Protein AF-S7V3I1-F1 (afdb_monomer)

Mean predicted aligned error: 6.38 Å

pLDDT: mean 89.86, std 13.74, range [41.78, 98.81]

Secondary structure (DSSP, 8-state):
--------SS-EEEEEE-SSEEESEEHHHHHHHHSS--SSS--EEEEEE-TT-EEE-SSSSS-SEEE--PPTT-EEEEEE-SEEEPPPPPPPPPPPB---PTTT---BPPPPPPPPPPP-EEE---TT-EEEEE-TT-EEEPPPPPPPPPPPEEEEEEETTEEEEEEEPPPPPPPPPSSSPPPPPPPPEEEE-SSTTSPPEEEEPPPPPP--SSSPPP--PPPSSS-PPPP-PPP-TT-PPPPPPPP---SSSEEEEPPPPPPPPPPPSEESGGGSEEEE--EEES-B-

Radius of gyration: 25.57 Å; Cα contacts (8 Å, |Δi|>4): 1339; chains: 1; bounding box: 60×35×80 Å

Solvent-accessible surface area (backbone atoms only — not comparable to full-atom values): 11896 Å² total; per-residue (Å²): 134,88,81,75,77,69,87,36,87,84,51,74,47,75,47,69,50,63,64,44,83,45,64,47,42,44,48,50,63,49,43,32,73,75,49,78,50,85,74,63,70,42,40,34,37,43,38,32,38,28,62,74,16,35,29,15,6,91,36,48,90,36,43,3,32,38,45,49,91,61,39,61,51,21,34,38,38,39,38,33,36,18,37,33,21,1,5,14,4,34,16,4,33,14,3,36,19,72,56,99,50,84,78,78,56,84,51,29,29,46,12,36,51,15,33,44,13,0,28,4,37,37,35,48,73,38,56,87,33,46,37,36,34,33,20,67,73,14,38,30,24,3,0,0,0,0,0,0,0,0,0,0,9,35,37,34,36,77,49,99,92,45,54,38,43,49,26,2,0,0,0,0,0,0,0,0,1,6,65,40,46,5,45,32,7,48,31,9,48,8,60,22,35,72,29,101,86,46,87,58,48,78,22,49,15,35,61,20,35,46,24,36,66,70,38,31,6,48,34,13,51,28,8,94,42,92,20,24,2,32,11,20,33,16,6,30,45,21,27,46,15,38,52,15,33,45,19,55,88,87,89,54,83,40,73,32,60,4,45,31,6,49,33,5,48,43,3,29,14,30,39,38,51,86,48,41,48,69,81,30,72,47,53,61,25,34,52,77,66

Structure (mmCIF, N/CA/C/O backbone):
data_AF-S7V3I1-F1
#
_entry.id   AF-S7V3I1-F1
#
loop_
_atom_site.group_PDB
_atom_site.id
_atom_site.type_symbol
_atom_site.label_atom_id
_atom_site.label_alt_id
_atom_site.label_comp_id
_atom_site.label_asym_id
_atom_site.label_entity_id
_atom_site.label_seq_id
_atom_site.pdbx_PDB_ins_code
_atom_site.Cartn_x
_atom_site.Cartn_y
_atom_site.Cartn_z
_atom_site.occupancy
_atom_site.B_iso_or_equiv
_atom_site.auth_seq_id
_atom_site.auth_comp_id
_atom_site.auth_asym_id
_atom_site.auth_atom_id
_atom_site.pdbx_PDB_model_num
ATOM 1 N N . MET A 1 1 ? -28.085 20.813 30.834 1.00 41.78 1 MET A N 1
ATOM 2 C CA . MET A 1 1 ? -27.996 19.488 31.486 1.00 41.78 1 MET A CA 1
ATOM 3 C C . MET A 1 1 ? -26.603 18.937 31.217 1.00 41.78 1 MET A C 1
ATOM 5 O O . MET A 1 1 ? -26.322 18.544 30.095 1.00 41.78 1 MET A O 1
ATOM 9 N N . LEU A 1 2 ? -25.697 19.043 32.192 1.00 42.19 2 LEU A N 1
ATOM 10 C CA . LEU A 1 2 ? -24.299 18.623 32.057 1.00 42.19 2 LEU A CA 1
ATOM 11 C C . LEU A 1 2 ? -24.237 17.104 32.298 1.00 42.19 2 LEU A C 1
ATOM 13 O O . LEU A 1 2 ? -24.344 16.657 33.439 1.00 42.19 2 LEU A O 1
ATOM 17 N N . ILE A 1 3 ? -24.154 16.300 31.236 1.00 48.62 3 ILE A N 1
ATOM 18 C CA . ILE A 1 3 ? -23.974 14.848 31.371 1.00 48.62 3 ILE A CA 1
ATOM 19 C C . ILE A 1 3 ? -22.519 14.621 31.791 1.00 48.62 3 ILE A C 1
ATOM 21 O O . ILE A 1 3 ? -21.599 14.928 31.036 1.00 48.62 3 ILE A O 1
ATOM 25 N N . LYS A 1 4 ? -22.306 14.146 33.023 1.00 49.59 4 LYS A N 1
ATOM 26 C CA . LYS A 1 4 ? -20.967 13.841 33.541 1.00 49.59 4 LYS A CA 1
ATOM 27 C C . LYS A 1 4 ? -20.324 12.709 32.716 1.00 49.59 4 LYS A C 1
ATOM 29 O O . LYS A 1 4 ? -20.999 11.701 32.489 1.00 49.59 4 LYS A O 1
ATOM 34 N N . PRO A 1 5 ? -19.042 12.830 32.323 1.00 56.03 5 PRO A N 1
ATOM 35 C CA . PRO A 1 5 ? -18.277 11.725 31.753 1.00 56.03 5 PRO A CA 1
ATOM 36 C C . PRO A 1 5 ? -18.265 10.547 32.730 1.00 56.03 5 PRO A C 1
ATOM 38 O O . PRO A 1 5 ? -18.064 10.730 33.932 1.00 56.03 5 PRO A O 1
ATOM 41 N N . VAL A 1 6 ? -18.521 9.340 32.234 1.00 57.91 6 VAL A N 1
ATOM 42 C CA . VAL A 1 6 ? -18.540 8.138 33.072 1.00 57.91 6 VAL A CA 1
ATOM 43 C C . VAL A 1 6 ? -17.107 7.638 33.232 1.00 57.91 6 VAL A C 1
ATOM 45 O O . VAL A 1 6 ? -16.510 7.167 32.268 1.00 57.91 6 VAL A O 1
ATOM 48 N N . THR A 1 7 ? -16.568 7.678 34.451 1.00 54.34 7 THR A N 1
ATOM 49 C CA . THR A 1 7 ? -15.322 6.981 34.804 1.00 54.34 7 THR A CA 1
ATOM 50 C C . THR A 1 7 ? -15.605 5.474 34.832 1.00 54.34 7 THR A C 1
ATOM 52 O O . THR A 1 7 ? -16.095 4.923 35.817 1.00 54.34 7 THR A O 1
ATOM 55 N N . ALA A 1 8 ? -15.416 4.805 33.695 1.00 51.12 8 ALA A N 1
ATOM 56 C CA . ALA A 1 8 ? -15.884 3.443 33.456 1.00 51.12 8 ALA A CA 1
ATOM 57 C C . ALA A 1 8 ? -14.802 2.388 33.741 1.00 51.12 8 ALA A C 1
ATOM 59 O O . ALA A 1 8 ? -14.259 1.796 32.816 1.00 51.12 8 ALA A O 1
ATOM 60 N N . HIS A 1 9 ? -14.540 2.067 35.011 1.00 55.59 9 HIS A N 1
ATOM 61 C CA . HIS A 1 9 ? -13.643 0.942 35.324 1.00 55.59 9 HIS A CA 1
ATOM 62 C C . HIS A 1 9 ? -14.264 -0.449 35.062 1.00 55.59 9 HIS A C 1
ATOM 64 O O . HIS A 1 9 ? -13.526 -1.426 35.007 1.00 55.59 9 HIS A O 1
ATOM 70 N N . ASN A 1 10 ? -15.586 -0.558 34.835 1.00 63.12 10 ASN A N 1
ATOM 71 C CA . ASN A 1 10 ? -16.258 -1.858 34.642 1.00 63.12 10 ASN A CA 1
ATOM 72 C C . ASN A 1 10 ? -17.282 -1.935 33.494 1.00 63.12 10 ASN A C 1
ATOM 74 O O . ASN A 1 10 ? -17.922 -2.969 33.313 1.00 63.12 10 ASN A O 1
ATOM 78 N N . ARG A 1 11 ? -17.464 -0.868 32.708 1.00 82.25 11 ARG A N 1
ATOM 79 C CA . ARG A 1 11 ? -18.423 -0.856 31.593 1.00 82.25 11 ARG A CA 1
ATOM 80 C C . ARG A 1 11 ? -17.684 -0.990 30.267 1.00 82.25 11 ARG A C 1
ATOM 82 O O . ARG A 1 11 ? -16.740 -0.249 30.014 1.00 82.25 11 ARG A O 1
ATOM 89 N N . VAL A 1 12 ? -18.140 -1.913 29.423 1.00 92.00 12 VAL A N 1
ATOM 90 C CA . VAL A 1 12 ? -17.650 -2.041 28.046 1.00 92.00 12 VAL A CA 1
ATOM 91 C C . VAL A 1 12 ? -18.272 -0.942 27.187 1.00 92.00 12 VAL A C 1
ATOM 93 O O . VAL A 1 12 ? -19.496 -0.789 27.145 1.00 92.00 12 VAL A O 1
ATOM 96 N N . ILE A 1 13 ? -17.426 -0.174 26.510 1.00 94.94 13 ILE A N 1
ATOM 97 C CA . ILE A 1 13 ? -17.807 0.826 25.518 1.00 94.94 13 ILE A CA 1
ATOM 98 C C . ILE A 1 13 ? -17.837 0.129 24.161 1.00 94.94 13 ILE A C 1
ATOM 100 O O . ILE A 1 13 ? -16.802 -0.289 23.643 1.00 94.94 13 ILE A O 1
ATOM 104 N N . LYS A 1 14 ? -19.039 -0.010 23.601 1.00 96.00 14 LYS A N 1
ATOM 105 C CA . LYS A 1 14 ? -19.238 -0.574 22.265 1.00 96.00 14 LYS A CA 1
ATOM 106 C C . LYS A 1 14 ? -19.151 0.525 21.222 1.00 96.00 14 LYS A C 1
ATOM 108 O O . LYS A 1 14 ? -19.789 1.565 21.384 1.00 96.00 14 LYS A O 1
ATOM 113 N N . ALA A 1 15 ? -18.401 0.278 20.158 1.00 97.25 15 ALA A N 1
ATOM 114 C CA . ALA A 1 15 ? -18.290 1.203 19.045 1.00 97.25 15 ALA A CA 1
ATOM 115 C C . ALA A 1 15 ? -18.211 0.454 17.714 1.00 97.25 15 ALA A C 1
ATOM 117 O O . ALA A 1 15 ? -17.631 -0.625 17.614 1.00 97.25 15 ALA A O 1
ATOM 118 N N . THR A 1 16 ? -18.777 1.046 16.668 1.00 98.44 16 THR A N 1
ATOM 119 C CA . THR A 1 16 ? -18.700 0.505 15.312 1.00 98.44 16 THR A CA 1
ATOM 120 C C . THR A 1 16 ? -18.205 1.591 14.380 1.00 98.44 16 THR A C 1
ATOM 122 O O . THR A 1 16 ? -18.845 2.632 14.269 1.00 98.44 16 THR A O 1
ATOM 125 N N . ILE A 1 17 ? -17.079 1.345 13.712 1.00 98.56 17 ILE A N 1
ATOM 126 C CA . ILE A 1 17 ? -16.612 2.168 12.597 1.00 98.56 17 ILE A CA 1
ATOM 127 C C . ILE A 1 17 ? -17.517 1.825 11.406 1.00 98.56 17 ILE A C 1
ATOM 129 O O . ILE A 1 17 ? -17.466 0.682 10.937 1.00 98.56 17 ILE A O 1
ATOM 133 N N . PRO A 1 18 ? -18.393 2.745 10.959 1.00 98.44 18 PRO A N 1
ATOM 134 C CA . PRO A 1 18 ? -19.410 2.433 9.963 1.00 98.44 18 PRO A CA 1
ATOM 135 C C . PRO A 1 18 ? -18.808 2.231 8.568 1.00 98.44 18 PRO A C 1
ATOM 137 O O . PRO A 1 18 ? -17.651 2.556 8.307 1.00 98.44 18 PRO A O 1
ATOM 140 N N . ALA A 1 19 ? -19.617 1.687 7.658 1.00 98.31 19 ALA A N 1
ATOM 141 C CA . ALA A 1 19 ? -19.233 1.459 6.271 1.00 98.31 19 ALA A CA 1
ATOM 142 C C . ALA A 1 19 ? -18.984 2.790 5.539 1.00 98.31 19 ALA A C 1
ATOM 144 O O . ALA A 1 19 ? -19.913 3.448 5.077 1.00 98.31 19 ALA A O 1
ATOM 145 N N . ALA A 1 20 ? -17.717 3.189 5.464 1.00 97.88 20 ALA A N 1
ATOM 146 C CA . ALA A 1 20 ? -17.234 4.357 4.742 1.00 97.88 20 ALA A CA 1
ATOM 147 C C . ALA A 1 20 ? -15.733 4.210 4.442 1.00 97.88 20 ALA A C 1
ATOM 14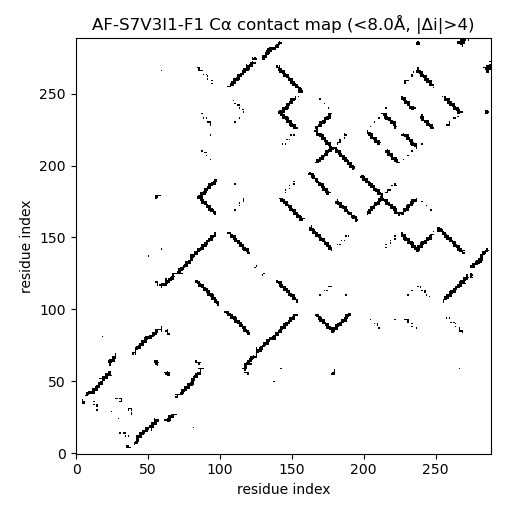9 O O . ALA A 1 20 ? -15.080 3.263 4.896 1.00 97.88 20 ALA A O 1
ATOM 150 N N . THR A 1 21 ? -15.180 5.167 3.696 1.00 97.56 21 THR A N 1
ATOM 151 C CA . THR A 1 21 ? -13.735 5.269 3.479 1.00 97.56 21 THR A CA 1
ATOM 152 C C . THR A 1 21 ? -13.104 6.195 4.513 1.00 97.56 21 THR A C 1
ATOM 154 O O . THR A 1 21 ? -13.525 7.339 4.666 1.00 97.56 21 THR A O 1
ATOM 157 N N . TYR A 1 22 ? -12.053 5.720 5.174 1.00 98.12 22 TYR A N 1
ATOM 158 C CA . TYR A 1 22 ? -11.244 6.480 6.125 1.00 98.12 22 TYR A CA 1
ATOM 159 C C . TYR A 1 22 ? -9.797 6.544 5.645 1.00 98.12 22 TYR A C 1
ATOM 161 O O . TYR A 1 22 ? -9.328 5.633 4.963 1.00 98.12 22 TYR A O 1
ATOM 169 N N . SER A 1 23 ? -9.068 7.589 6.035 1.00 97.31 23 SER A N 1
ATOM 170 C CA . SER A 1 23 ? -7.627 7.695 5.793 1.00 97.31 23 SER A CA 1
ATOM 171 C C . SER A 1 23 ? -6.891 7.864 7.112 1.00 97.31 23 SER A C 1
ATOM 173 O O . SER A 1 23 ? -7.253 8.738 7.894 1.00 97.31 23 SER A O 1
ATOM 175 N N . ASN A 1 24 ? -5.849 7.058 7.331 1.00 98.25 24 ASN A N 1
ATOM 176 C CA . ASN A 1 24 ? -4.936 7.157 8.474 1.00 98.25 24 ASN A CA 1
ATOM 177 C C . ASN A 1 24 ? -5.677 7.226 9.826 1.00 98.25 24 ASN A C 1
ATOM 179 O O . ASN A 1 24 ? -5.444 8.127 10.628 1.00 98.25 24 ASN A O 1
ATOM 183 N N . LEU A 1 25 ? -6.605 6.291 10.058 1.00 98.56 25 LEU A N 1
ATOM 184 C CA . LEU A 1 25 ? -7.471 6.287 11.235 1.00 98.56 25 LEU A CA 1
ATOM 185 C C . LEU A 1 25 ? -6.670 5.994 12.508 1.00 98.56 25 LEU A C 1
ATOM 187 O O . LEU A 1 25 ? -6.148 4.895 12.691 1.00 98.56 25 LEU A O 1
ATOM 191 N N . ASP A 1 26 ? -6.641 6.956 13.426 1.00 98.38 26 ASP A N 1
ATOM 192 C CA . ASP A 1 26 ? -6.162 6.739 14.787 1.00 98.38 26 ASP A CA 1
ATOM 193 C C . ASP A 1 26 ? -7.316 6.280 15.683 1.00 98.38 26 ASP A C 1
ATOM 195 O O . ASP A 1 26 ? -8.253 7.038 15.945 1.00 98.38 26 ASP A O 1
ATOM 199 N N . LEU A 1 27 ? -7.269 5.023 16.143 1.00 98.12 27 LEU A N 1
ATOM 200 C CA . LEU A 1 27 ? -8.397 4.415 16.852 1.00 98.12 27 LEU A CA 1
ATOM 201 C C . LEU A 1 27 ? -8.718 5.151 18.155 1.00 98.12 27 LEU A C 1
ATOM 203 O O . LEU A 1 27 ? -9.889 5.312 18.492 1.00 98.12 27 LEU A O 1
ATOM 207 N N . LYS A 1 28 ? -7.697 5.622 18.879 1.00 97.00 28 LYS A N 1
ATOM 208 C CA . LYS A 1 28 ? -7.883 6.364 20.129 1.00 97.00 28 LYS A CA 1
ATOM 209 C C . LYS A 1 28 ? -8.675 7.646 19.884 1.00 97.00 28 LYS A C 1
ATOM 211 O O . LYS A 1 28 ? -9.695 7.878 20.530 1.00 97.00 28 LYS A O 1
ATOM 216 N N . THR A 1 29 ? -8.207 8.458 18.943 1.00 97.69 29 THR A N 1
ATOM 217 C CA . THR A 1 29 ? -8.829 9.737 18.590 1.00 97.69 29 THR A CA 1
ATOM 218 C C . THR A 1 29 ? -10.242 9.516 18.065 1.00 97.69 29 THR A C 1
ATOM 220 O O . THR A 1 29 ? -11.171 10.218 18.462 1.00 97.69 29 THR A O 1
ATOM 223 N N . TRP A 1 30 ? -10.428 8.488 17.235 1.00 98.19 30 TRP A N 1
ATOM 224 C CA . TRP A 1 30 ? -11.738 8.132 16.712 1.00 98.19 30 TRP A CA 1
ATOM 225 C C . TRP A 1 30 ? -12.711 7.732 17.832 1.00 98.19 30 TRP A C 1
ATOM 227 O O . TRP A 1 30 ? -13.833 8.233 17.862 1.00 98.19 30 TRP A O 1
ATOM 237 N N . LEU A 1 31 ? -12.291 6.902 18.793 1.00 97.31 31 LEU A N 1
ATOM 238 C CA . LEU A 1 31 ? -13.137 6.498 19.922 1.00 97.31 31 LEU A CA 1
ATOM 239 C C . LEU A 1 31 ? -13.509 7.679 20.823 1.00 97.31 31 LEU A C 1
ATOM 241 O O . LEU A 1 31 ? -14.668 7.785 21.216 1.00 97.31 31 LEU A O 1
ATOM 245 N N . ALA A 1 32 ? -12.571 8.578 21.127 1.00 95.88 32 ALA A N 1
ATOM 246 C CA . ALA A 1 32 ? -12.857 9.769 21.931 1.00 95.88 32 ALA A CA 1
ATOM 247 C C . ALA A 1 32 ? -13.859 10.711 21.235 1.00 95.88 32 ALA A C 1
ATOM 249 O O . ALA A 1 32 ? -14.693 11.322 21.893 1.00 95.88 32 ALA A O 1
ATOM 250 N N . ALA A 1 33 ? -13.816 10.795 19.902 1.00 96.50 33 ALA A N 1
ATOM 251 C CA . ALA A 1 33 ? -14.728 11.635 19.127 1.00 96.50 33 ALA A CA 1
ATOM 252 C C . ALA A 1 33 ? -16.114 11.006 18.885 1.00 96.50 33 ALA A C 1
ATOM 254 O O . ALA A 1 33 ? -17.083 11.731 18.681 1.00 96.50 33 ALA A O 1
ATOM 255 N N . ASN A 1 34 ? -16.218 9.672 18.875 1.00 96.25 34 ASN A N 1
ATOM 256 C CA . ASN A 1 34 ? -17.431 8.953 18.451 1.00 96.25 34 ASN A CA 1
ATOM 257 C C . ASN A 1 34 ? -18.102 8.154 19.579 1.00 96.25 34 ASN A C 1
ATOM 259 O O . ASN A 1 34 ? -19.047 7.403 19.339 1.00 96.25 34 ASN A O 1
ATOM 263 N N . THR A 1 35 ? -17.624 8.288 20.815 1.00 94.25 35 THR A N 1
ATOM 264 C CA . THR A 1 35 ? -18.207 7.639 21.995 1.00 94.25 35 THR A CA 1
ATOM 265 C C . THR A 1 35 ? -18.301 8.631 23.156 1.00 94.25 35 THR A C 1
ATOM 267 O O . THR A 1 35 ? -17.965 9.801 23.020 1.00 94.25 35 THR A O 1
ATOM 270 N N . LEU A 1 36 ? -18.762 8.168 24.321 1.00 89.88 36 LEU A N 1
ATOM 271 C CA . LEU A 1 36 ? -18.782 8.962 25.558 1.00 89.88 36 LEU A CA 1
ATOM 272 C C . LEU A 1 36 ? -17.474 8.853 26.366 1.00 89.88 36 LEU A C 1
ATOM 274 O O . LEU A 1 36 ? -17.453 9.201 27.547 1.00 89.88 36 LEU A O 1
ATOM 278 N N . TRP A 1 37 ? -16.413 8.303 25.772 1.00 93.62 37 TRP A N 1
ATOM 279 C CA . TRP A 1 37 ? -15.112 8.179 26.420 1.00 93.62 37 TRP A CA 1
ATOM 280 C C . TRP A 1 37 ? -14.386 9.527 26.491 1.00 93.62 37 TRP A C 1
ATOM 282 O O . TRP A 1 37 ? -14.410 10.305 25.545 1.00 93.62 37 TRP A O 1
ATOM 292 N N . ASP A 1 38 ? -13.691 9.782 27.599 1.00 90.25 38 ASP A N 1
ATOM 293 C CA . ASP A 1 38 ? -12.967 11.034 27.857 1.00 90.25 38 ASP A CA 1
ATOM 294 C C . ASP A 1 38 ? -11.576 11.111 27.193 1.00 90.25 38 ASP A C 1
ATOM 296 O O . ASP A 1 38 ? -10.895 12.129 27.294 1.00 90.25 38 ASP A O 1
ATOM 300 N N . GLY A 1 39 ? -11.127 10.037 26.535 1.00 91.94 39 GLY A N 1
ATOM 301 C CA . GLY A 1 39 ? -9.832 9.972 25.853 1.00 91.94 39 GLY A CA 1
ATOM 302 C C . GLY A 1 39 ? -8.619 9.753 26.766 1.00 91.94 39 GLY A C 1
ATOM 303 O O . GLY A 1 39 ? -7.499 9.600 26.259 1.00 91.94 39 GLY A O 1
ATOM 304 N N . VAL A 1 40 ? -8.810 9.732 28.090 1.00 91.75 40 VA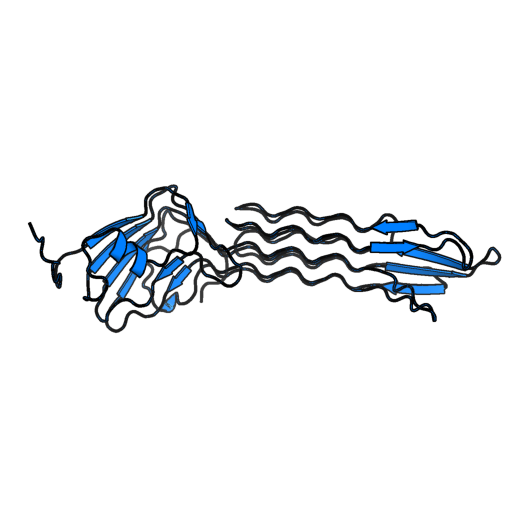L A N 1
ATOM 305 C CA . VAL A 1 40 ? -7.715 9.763 29.079 1.00 91.75 40 VAL A CA 1
ATOM 306 C C . VAL A 1 40 ? -7.851 8.732 30.197 1.00 91.75 40 VAL A C 1
ATOM 308 O O . VAL A 1 40 ? -6.831 8.280 30.715 1.00 91.75 40 VAL A O 1
ATOM 311 N N . SER A 1 41 ? -9.066 8.308 30.541 1.00 91.38 41 SER A N 1
ATOM 312 C CA . SER A 1 41 ? -9.295 7.265 31.543 1.00 91.38 41 SER A CA 1
ATOM 313 C C . SER A 1 41 ? -9.152 5.869 30.927 1.00 91.38 41 SER A C 1
ATOM 315 O O . SER A 1 41 ? -9.616 5.655 29.803 1.00 91.38 41 SER A O 1
ATOM 317 N N . PRO A 1 42 ? -8.563 4.886 31.635 1.00 93.69 42 PRO A N 1
ATOM 318 C CA . PRO A 1 42 ? -8.579 3.494 31.189 1.00 93.69 42 PRO A CA 1
ATOM 319 C C . PRO A 1 42 ? -10.012 2.986 30.988 1.00 93.69 42 PRO A C 1
ATOM 321 O O . PRO A 1 42 ? -10.887 3.252 31.813 1.00 93.69 42 PRO A O 1
ATOM 324 N N . ALA A 1 43 ? -10.252 2.246 29.905 1.00 93.44 43 ALA A N 1
ATOM 325 C CA . ALA A 1 43 ? -11.576 1.724 29.566 1.00 93.44 43 ALA A CA 1
ATOM 326 C C . ALA A 1 43 ? -11.503 0.360 28.859 1.00 93.44 43 ALA A C 1
ATOM 328 O O . ALA A 1 43 ? -10.446 -0.065 28.391 1.00 93.44 43 ALA A O 1
ATOM 329 N N . ASN A 1 44 ? -12.646 -0.322 28.774 1.00 95.12 44 ASN A N 1
ATOM 330 C CA . ASN A 1 44 ? -12.797 -1.564 28.017 1.00 95.12 44 ASN A CA 1
ATOM 331 C C . ASN A 1 44 ? -13.581 -1.275 26.735 1.00 95.12 44 ASN A C 1
ATOM 333 O O . ASN A 1 44 ? -14.724 -0.826 26.814 1.00 95.12 44 ASN A O 1
ATOM 337 N N . PHE A 1 45 ? -12.999 -1.556 25.574 1.00 96.75 45 PHE A N 1
ATOM 338 C CA . PHE A 1 45 ? -13.612 -1.319 24.272 1.00 96.75 45 PHE A CA 1
ATOM 339 C C . PHE A 1 45 ? -13.953 -2.622 23.558 1.00 96.75 45 PHE A C 1
ATOM 341 O O . PHE A 1 45 ? -13.145 -3.550 23.512 1.00 96.75 45 PHE A O 1
ATOM 348 N N . ASP A 1 46 ? -15.134 -2.639 22.955 1.00 97.81 46 ASP A N 1
ATOM 349 C CA . ASP A 1 46 ? -15.573 -3.630 21.979 1.00 97.81 46 ASP A CA 1
ATOM 350 C C . ASP A 1 46 ? -15.837 -2.879 20.669 1.00 97.81 46 ASP A C 1
ATOM 352 O O . ASP A 1 46 ? -16.828 -2.155 20.530 1.00 97.81 46 ASP A O 1
ATOM 356 N N . VAL A 1 47 ? -14.857 -2.940 19.767 1.00 98.44 47 VAL A N 1
ATOM 357 C CA . VAL A 1 47 ? -14.802 -2.157 18.534 1.00 98.44 47 VAL A CA 1
ATOM 358 C C . VAL A 1 47 ? -15.007 -3.077 17.345 1.00 98.44 47 VAL A C 1
ATOM 360 O O . VAL A 1 47 ? 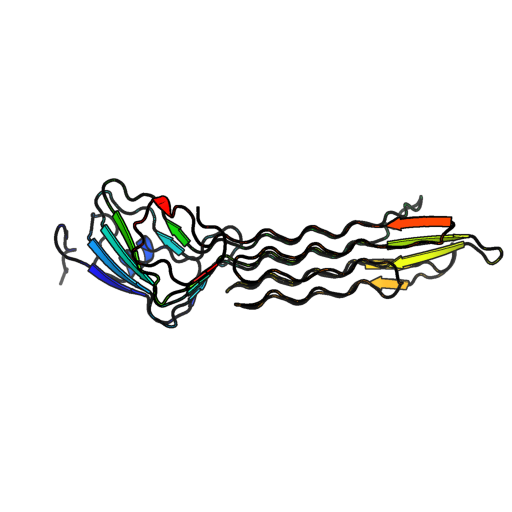-14.250 -4.024 17.151 1.00 98.44 47 VAL A O 1
ATOM 363 N N . ALA A 1 48 ? -15.966 -2.743 16.490 1.00 98.56 48 ALA A N 1
ATOM 364 C CA . ALA A 1 48 ? -16.146 -3.403 15.204 1.00 98.56 48 ALA A CA 1
ATOM 365 C C . ALA A 1 48 ? -15.799 -2.458 14.046 1.00 98.56 48 ALA A C 1
ATOM 367 O O . ALA A 1 48 ? -16.325 -1.349 13.967 1.00 98.56 48 ALA A O 1
ATOM 368 N N . VAL A 1 49 ? -14.967 -2.908 13.109 1.00 98.75 49 VAL A N 1
ATOM 369 C CA . VAL A 1 49 ? -14.897 -2.330 11.761 1.00 98.75 49 VAL A CA 1
ATOM 370 C C . VAL A 1 49 ? -16.011 -2.985 10.953 1.00 98.75 49 VAL A C 1
ATOM 372 O O . VAL A 1 49 ? -16.000 -4.206 10.774 1.00 98.75 49 VAL A O 1
ATOM 375 N N . ALA A 1 50 ? -17.001 -2.207 10.517 1.00 98.62 50 ALA A N 1
ATOM 376 C CA . ALA A 1 50 ? -18.144 -2.744 9.787 1.00 98.62 50 ALA A CA 1
ATOM 377 C C . ALA A 1 50 ? -17.733 -3.311 8.420 1.00 98.62 50 ALA A C 1
ATOM 379 O O . ALA A 1 50 ? -16.780 -2.847 7.789 1.00 98.62 50 ALA A O 1
ATOM 380 N N . SER A 1 51 ? -18.504 -4.282 7.925 1.00 98.19 51 SER A N 1
ATOM 381 C CA . SER A 1 51 ? -18.388 -4.696 6.527 1.00 98.19 51 SER A CA 1
ATOM 382 C C . SER A 1 51 ? -18.652 -3.506 5.601 1.00 98.19 51 SER A C 1
ATOM 384 O O . SER A 1 51 ? -19.506 -2.668 5.886 1.00 98.19 51 SER A O 1
ATOM 386 N N . GLY A 1 52 ? -17.875 -3.395 4.524 1.00 97.38 52 GLY A N 1
ATOM 387 C CA . GLY A 1 52 ? -17.898 -2.239 3.623 1.00 97.38 52 GLY A CA 1
ATOM 388 C C . GLY A 1 52 ? -17.094 -1.026 4.108 1.00 97.38 52 GLY A C 1
ATOM 389 O O . GLY A 1 52 ? -16.881 -0.107 3.321 1.00 97.38 52 GLY A O 1
ATOM 390 N N . ALA A 1 53 ? -16.590 -1.015 5.349 1.00 98.56 53 ALA A N 1
ATOM 391 C CA . ALA A 1 53 ? -15.633 0.000 5.778 1.00 98.56 53 ALA A CA 1
ATOM 392 C C . ALA A 1 53 ? -14.254 -0.268 5.161 1.00 98.56 53 ALA A C 1
ATOM 394 O O . ALA A 1 53 ? -13.760 -1.401 5.166 1.00 98.56 53 ALA A O 1
ATOM 395 N N . VAL A 1 54 ? -13.617 0.784 4.644 1.00 98.12 54 VAL A N 1
ATOM 396 C CA . VAL A 1 54 ? -12.273 0.715 4.067 1.00 98.12 54 VAL A CA 1
ATOM 397 C C . VAL A 1 54 ? -11.399 1.796 4.685 1.00 98.12 54 VAL A C 1
ATOM 399 O O . VAL A 1 54 ? -11.625 2.985 4.494 1.00 98.12 54 VAL A O 1
ATOM 402 N N . ILE A 1 55 ? -10.375 1.387 5.419 1.00 98.69 55 ILE A N 1
ATOM 403 C CA . ILE A 1 55 ? -9.423 2.280 6.068 1.00 98.69 55 ILE A CA 1
ATOM 404 C C . ILE A 1 55 ? -8.123 2.230 5.265 1.00 98.69 55 ILE A C 1
ATOM 406 O O . ILE A 1 55 ? -7.476 1.188 5.192 1.00 98.69 55 ILE A O 1
ATOM 410 N N . GLY A 1 56 ? -7.759 3.340 4.629 1.00 98.00 56 GLY A N 1
ATOM 411 C CA . GLY A 1 56 ? -6.577 3.467 3.781 1.00 98.00 56 GLY A CA 1
ATOM 412 C C . GLY A 1 56 ? -5.466 4.306 4.389 1.00 98.00 56 GLY A C 1
ATOM 413 O O . GLY A 1 56 ? -5.667 5.015 5.371 1.00 98.00 56 GLY A O 1
ATOM 414 N N . SER A 1 57 ? -4.294 4.282 3.758 1.00 97.81 57 SER A N 1
ATOM 415 C CA . SER A 1 57 ? -3.245 5.272 4.015 1.00 97.81 57 SER A CA 1
ATOM 416 C C . SER A 1 57 ? -3.146 6.304 2.889 1.00 97.81 57 SER A C 1
ATOM 418 O O . SER A 1 57 ? -3.214 5.954 1.706 1.00 97.81 57 SER A O 1
ATOM 420 N N . ALA A 1 58 ? -2.929 7.574 3.238 1.00 95.50 58 ALA A N 1
ATOM 421 C CA . ALA A 1 58 ? -2.626 8.637 2.279 1.00 95.50 58 ALA A CA 1
ATOM 422 C C . ALA A 1 58 ? -1.169 8.599 1.771 1.00 95.50 58 ALA A C 1
ATOM 424 O O . ALA A 1 58 ? -0.852 9.158 0.717 1.00 95.50 58 ALA A O 1
ATOM 425 N N . SER A 1 59 ? -0.255 7.932 2.485 1.00 96.62 59 SER A N 1
ATOM 426 C CA . SER A 1 59 ? 1.178 7.913 2.163 1.00 96.62 59 SER A CA 1
ATOM 427 C C . SER A 1 59 ? 1.784 6.514 2.315 1.00 96.62 59 SER A C 1
ATOM 429 O O . SER A 1 59 ? 1.246 5.656 3.010 1.00 96.62 59 SER A O 1
ATOM 431 N N . THR A 1 60 ? 2.922 6.264 1.670 1.00 97.19 60 THR A N 1
ATOM 432 C CA . THR A 1 60 ? 3.666 5.006 1.847 1.00 97.19 60 THR A CA 1
ATOM 433 C C . THR A 1 60 ? 4.437 4.962 3.174 1.00 97.19 60 THR A C 1
ATOM 435 O O . THR A 1 60 ? 4.883 3.896 3.582 1.00 97.19 60 THR A O 1
ATOM 438 N N . GLY A 1 61 ? 4.565 6.095 3.876 1.00 96.75 61 GLY A N 1
ATOM 439 C CA . GLY A 1 61 ? 5.224 6.193 5.185 1.00 96.75 61 GLY A CA 1
ATOM 440 C C . GLY A 1 61 ? 4.273 6.141 6.386 1.00 96.75 61 GLY A C 1
ATOM 441 O O . GLY A 1 61 ? 4.732 6.052 7.520 1.00 96.75 61 GLY A O 1
ATOM 442 N N . SER A 1 62 ? 2.959 6.200 6.161 1.00 96.94 62 SER A N 1
ATOM 443 C CA . SER A 1 62 ? 1.942 6.233 7.219 1.00 96.94 62 SER A CA 1
ATOM 444 C C . SER A 1 62 ? 1.120 4.945 7.227 1.00 96.94 62 SER A C 1
ATOM 446 O O . SER A 1 62 ? 0.845 4.374 6.171 1.00 96.94 62 SER A O 1
ATOM 448 N N . TYR A 1 63 ? 0.688 4.507 8.409 1.00 98.56 63 TYR A N 1
ATOM 449 C CA . TYR A 1 63 ? -0.233 3.378 8.561 1.00 98.56 63 TYR A CA 1
ATOM 450 C C . TYR A 1 63 ? -1.650 3.771 8.166 1.00 98.56 63 TYR A C 1
ATOM 452 O O . TYR A 1 63 ? -2.062 4.913 8.377 1.00 98.56 63 TYR A O 1
ATOM 460 N N . ALA A 1 64 ? -2.411 2.820 7.633 1.00 98.62 64 ALA A N 1
ATOM 461 C CA . ALA A 1 64 ? -3.832 3.013 7.390 1.00 98.62 64 ALA A CA 1
ATOM 462 C C . ALA A 1 64 ? -4.616 3.143 8.704 1.00 98.62 64 ALA A C 1
ATOM 464 O O . ALA A 1 64 ? -5.484 4.004 8.806 1.00 98.62 64 ALA A O 1
ATOM 465 N N . MET A 1 65 ? -4.270 2.343 9.718 1.00 98.75 65 MET A N 1
ATOM 466 C CA . MET A 1 65 ? -4.866 2.406 11.054 1.00 98.75 65 MET A CA 1
ATOM 467 C C . MET A 1 65 ? -3.805 2.286 12.154 1.00 98.75 65 MET A C 1
ATOM 469 O O . MET A 1 65 ? -2.889 1.466 12.046 1.00 98.75 65 MET A O 1
ATOM 473 N N . THR A 1 66 ? -3.950 3.058 13.233 1.00 98.44 66 THR A N 1
ATOM 474 C CA . THR A 1 66 ? -3.105 2.971 14.434 1.00 98.44 66 THR A CA 1
ATOM 475 C C . THR A 1 66 ? -3.924 2.616 15.674 1.00 98.44 66 THR A C 1
ATOM 477 O O . THR A 1 66 ? -4.964 3.212 15.952 1.00 98.44 66 THR A O 1
ATOM 480 N N . VAL A 1 67 ? -3.422 1.660 16.457 1.00 97.50 67 VAL A N 1
ATOM 481 C CA . VAL A 1 67 ? -3.911 1.316 17.798 1.00 97.50 67 VAL A CA 1
ATOM 482 C C . VAL A 1 67 ? -2.786 1.611 18.784 1.00 97.50 67 VAL A C 1
ATOM 484 O O . VAL A 1 67 ? -1.900 0.788 19.005 1.00 97.50 67 VAL A O 1
ATOM 487 N N . GLN A 1 68 ? -2.765 2.833 19.314 1.00 95.94 68 GLN A N 1
ATOM 488 C CA . GLN A 1 68 ? -1.676 3.321 20.161 1.00 95.94 68 GLN A CA 1
ATOM 489 C C . GLN A 1 68 ? -2.134 4.414 21.130 1.00 95.94 68 GLN A C 1
ATOM 491 O O . GLN A 1 68 ? -3.217 4.978 20.992 1.00 95.94 68 GLN A O 1
ATOM 496 N N . GLY A 1 69 ? -1.283 4.727 22.111 1.00 94.69 69 GLY A N 1
ATOM 497 C CA . GLY A 1 69 ? -1.479 5.864 23.014 1.00 94.69 69 GLY A CA 1
ATOM 498 C C . GLY A 1 69 ? -2.625 5.702 24.016 1.00 94.69 69 GLY A C 1
ATOM 499 O O . GLY A 1 69 ? -3.036 6.689 24.631 1.00 94.69 69 GLY A O 1
ATOM 500 N N . PHE A 1 70 ? -3.165 4.494 24.170 1.00 95.38 70 PHE A N 1
ATOM 501 C CA . PHE A 1 70 ? -4.222 4.210 25.136 1.00 95.38 70 PHE A CA 1
ATOM 502 C C . PHE A 1 70 ? -3.687 4.242 26.579 1.00 95.38 70 PHE A C 1
ATOM 504 O O . PHE A 1 70 ? -2.553 3.813 26.811 1.00 95.38 70 PHE A O 1
ATOM 511 N N . PRO A 1 71 ? -4.480 4.729 27.555 1.00 94.31 71 PRO A N 1
ATOM 512 C CA . PRO A 1 71 ? -4.102 4.712 28.967 1.00 94.31 71 PRO A CA 1
ATOM 513 C C . PRO A 1 71 ? -3.814 3.297 29.482 1.00 94.31 71 PRO A C 1
ATOM 515 O O . PRO A 1 71 ? -4.441 2.326 29.045 1.00 94.31 71 PRO A O 1
ATOM 518 N N . SER A 1 72 ? -2.897 3.195 30.447 1.00 93.56 72 SER A N 1
ATOM 519 C CA . SER A 1 72 ? -2.527 1.924 31.080 1.00 93.56 72 SER A CA 1
ATOM 520 C C . SER A 1 72 ? -3.751 1.197 31.651 1.00 93.56 72 SER A C 1
ATOM 522 O O . SER A 1 72 ? -4.619 1.826 32.251 1.00 93.56 72 SER A O 1
ATOM 524 N N . GLY A 1 73 ? -3.841 -0.117 31.444 1.00 92.31 73 GLY A N 1
ATOM 525 C CA . GLY A 1 73 ? -4.989 -0.935 31.860 1.00 92.31 73 GLY A CA 1
ATOM 526 C C . GLY A 1 73 ? -6.183 -0.940 30.893 1.00 92.31 73 GLY A C 1
ATOM 527 O O . GLY A 1 73 ? -7.167 -1.628 31.162 1.00 92.31 73 GLY A O 1
ATOM 528 N N . THR A 1 74 ? -6.110 -0.226 29.763 1.00 95.19 74 THR A N 1
ATOM 529 C CA . THR A 1 74 ? -7.137 -0.288 28.705 1.00 95.19 74 THR A CA 1
ATOM 530 C C . THR A 1 74 ? -7.196 -1.682 28.077 1.00 95.19 74 THR A C 1
ATOM 532 O O . THR A 1 74 ? -6.162 -2.265 27.747 1.00 95.19 74 THR A O 1
ATOM 535 N N . LYS A 1 75 ? -8.405 -2.202 27.847 1.00 95.88 75 LYS A N 1
ATOM 536 C CA . LYS A 1 75 ? -8.623 -3.456 27.108 1.00 95.88 75 LYS A CA 1
ATOM 537 C C . LYS A 1 75 ? -9.379 -3.175 25.821 1.00 95.88 75 LYS A C 1
ATOM 539 O O . LYS A 1 75 ? -10.386 -2.475 25.848 1.00 95.88 75 LYS A O 1
ATOM 544 N N . ILE A 1 76 ? -8.921 -3.725 24.704 1.00 97.38 76 ILE A N 1
ATOM 545 C CA . ILE A 1 76 ? -9.536 -3.528 23.388 1.00 97.38 76 ILE A CA 1
ATOM 546 C C . ILE A 1 76 ? -9.821 -4.892 22.778 1.00 97.38 76 ILE A C 1
ATOM 548 O O . ILE A 1 76 ? -8.914 -5.706 22.635 1.00 97.38 76 ILE A O 1
ATOM 552 N N . THR A 1 77 ? -11.067 -5.119 22.382 1.00 97.94 77 THR A N 1
ATOM 553 C CA . THR A 1 77 ? -11.435 -6.170 21.431 1.00 97.94 77 THR A CA 1
ATOM 554 C C . THR A 1 77 ? -11.755 -5.493 20.109 1.00 97.94 77 THR A C 1
ATOM 556 O O . THR A 1 77 ? -12.634 -4.638 20.059 1.00 97.94 77 THR A O 1
ATOM 559 N N . LEU A 1 78 ? -11.007 -5.822 19.059 1.00 98.38 78 LEU A N 1
ATOM 560 C CA . LEU A 1 78 ? -11.189 -5.291 17.714 1.00 98.38 78 LEU A CA 1
ATOM 561 C C . LEU A 1 78 ? -11.653 -6.414 16.788 1.00 98.38 78 LEU A C 1
ATOM 563 O O . LEU A 1 78 ? -10.880 -7.317 16.481 1.00 98.38 78 LEU A O 1
ATOM 567 N N . THR A 1 79 ? -12.887 -6.322 16.306 1.00 98.75 79 THR A N 1
ATOM 568 C CA . THR A 1 79 ? -13.426 -7.201 15.265 1.00 98.75 79 THR A CA 1
ATOM 569 C C . THR A 1 79 ? -13.349 -6.486 13.923 1.00 98.75 79 THR A C 1
ATOM 571 O O . THR A 1 79 ? -14.063 -5.508 13.694 1.00 98.75 79 THR A O 1
ATOM 574 N N . ASN A 1 80 ? -12.490 -6.945 13.020 1.00 98.75 80 ASN A N 1
ATOM 575 C CA . ASN A 1 80 ? -12.406 -6.415 11.669 1.00 98.75 80 ASN A CA 1
ATOM 576 C C . ASN A 1 80 ? -13.277 -7.231 10.707 1.00 98.75 80 ASN A C 1
ATOM 578 O O . ASN A 1 80 ? -12.937 -8.364 10.378 1.00 98.75 80 ASN A O 1
ATOM 582 N N . ASN A 1 81 ? -14.358 -6.624 10.211 1.00 98.62 81 ASN A N 1
ATOM 583 C CA . ASN A 1 81 ? -15.169 -7.157 9.107 1.00 98.62 81 ASN A CA 1
ATOM 584 C C . ASN A 1 81 ? -15.000 -6.346 7.811 1.00 98.62 81 ASN A C 1
ATOM 586 O O . ASN A 1 81 ? -15.651 -6.634 6.807 1.00 98.62 81 ASN A O 1
ATOM 590 N N . GLY A 1 82 ? -14.183 -5.290 7.851 1.00 98.38 82 GLY A N 1
ATOM 591 C CA . GLY A 1 82 ? -13.889 -4.420 6.720 1.00 98.38 82 GLY A CA 1
ATOM 592 C C . GLY A 1 82 ? -12.482 -4.655 6.176 1.00 98.38 82 GLY A C 1
ATOM 593 O O . GLY A 1 82 ? -11.889 -5.727 6.330 1.00 98.38 82 GLY A O 1
ATOM 594 N N . ARG A 1 83 ? -11.929 -3.622 5.537 1.00 98.56 83 ARG A N 1
ATOM 595 C CA . ARG A 1 83 ? -10.585 -3.654 4.953 1.00 98.56 83 ARG A CA 1
ATOM 596 C C . ARG A 1 83 ? -9.701 -2.551 5.509 1.00 98.56 83 ARG A C 1
ATOM 598 O O . ARG A 1 83 ? -10.056 -1.381 5.441 1.00 98.56 83 ARG A O 1
ATOM 605 N N . ILE A 1 84 ? -8.511 -2.919 5.965 1.00 98.69 84 ILE A N 1
ATOM 606 C CA . ILE A 1 84 ? -7.442 -2.002 6.367 1.00 98.69 84 ILE A CA 1
ATOM 607 C C . ILE A 1 84 ? -6.311 -2.166 5.355 1.00 98.69 84 ILE A C 1
ATOM 609 O O . ILE A 1 84 ? -5.759 -3.259 5.230 1.00 98.69 84 ILE A O 1
ATOM 613 N N . GLN A 1 85 ? -5.982 -1.115 4.602 1.00 98.50 85 GLN A N 1
ATOM 614 C CA . GLN A 1 85 ? -5.079 -1.230 3.462 1.00 98.50 85 GLN A CA 1
ATOM 615 C C . GLN A 1 85 ? -4.056 -0.093 3.341 1.00 98.50 85 GLN A C 1
ATOM 617 O O . GLN A 1 85 ? -4.397 1.086 3.274 1.00 98.50 85 GLN A O 1
ATOM 622 N N . GLY A 1 86 ? -2.780 -0.459 3.226 1.00 98.50 86 GLY A N 1
ATOM 623 C CA . GLY A 1 86 ? -1.694 0.477 2.949 1.00 98.50 86 GLY A CA 1
ATOM 624 C C . GLY A 1 86 ? -1.756 1.099 1.546 1.00 98.50 86 GLY A C 1
ATOM 625 O O . GLY A 1 86 ? -2.466 0.637 0.650 1.00 98.50 86 GLY A O 1
ATOM 626 N N . ARG A 1 87 ? -0.989 2.171 1.338 1.00 98.50 87 ARG A N 1
ATOM 627 C CA . ARG A 1 87 ? -0.872 2.847 0.035 1.00 98.50 87 ARG A CA 1
ATOM 628 C C . ARG A 1 87 ? 0.032 2.070 -0.925 1.00 98.50 87 ARG A C 1
ATOM 630 O O . ARG A 1 87 ? 1.071 1.577 -0.509 1.00 98.50 87 ARG A O 1
ATOM 637 N N . GLY A 1 88 ? -0.300 2.032 -2.211 1.00 98.69 88 GLY A N 1
ATOM 638 C CA . GLY A 1 88 ? 0.581 1.475 -3.238 1.00 98.69 88 GLY A CA 1
ATOM 639 C C . GLY A 1 88 ? 1.799 2.360 -3.510 1.00 98.69 88 GLY A C 1
ATOM 640 O O . GLY A 1 88 ? 1.695 3.587 -3.520 1.00 98.69 88 GLY A O 1
ATOM 641 N N . GLY A 1 89 ? 2.959 1.746 -3.735 1.00 98.75 89 GLY A N 1
ATOM 642 C CA . GLY A 1 89 ? 4.185 2.450 -4.104 1.00 98.75 89 GLY A CA 1
ATOM 643 C C . GLY A 1 89 ? 4.171 2.915 -5.561 1.00 98.75 89 GLY A C 1
ATOM 644 O O . GLY A 1 89 ? 3.665 2.216 -6.432 1.00 98.75 89 GLY A O 1
ATOM 645 N N . ASN A 1 90 ? 4.723 4.089 -5.859 1.00 98.75 90 ASN A N 1
ATOM 646 C CA . ASN A 1 90 ? 4.795 4.573 -7.243 1.00 98.75 90 ASN A CA 1
ATOM 647 C C . ASN A 1 90 ? 5.785 3.740 -8.067 1.00 98.75 90 ASN A C 1
ATOM 649 O O . ASN A 1 90 ? 6.814 3.313 -7.549 1.00 98.75 90 ASN A O 1
ATOM 653 N N . GLY A 1 91 ? 5.506 3.537 -9.348 1.00 98.75 91 GLY A N 1
ATOM 654 C CA . GLY A 1 91 ? 6.443 2.905 -10.265 1.00 98.75 91 GLY A CA 1
ATOM 655 C C . GLY A 1 91 ? 7.664 3.783 -10.555 1.00 98.75 91 GLY A C 1
ATOM 656 O O . GLY A 1 91 ? 7.591 5.014 -10.525 1.00 98.75 91 GLY A O 1
ATOM 657 N N . GLY A 1 92 ? 8.799 3.146 -10.823 1.00 98.69 92 GLY A N 1
ATOM 658 C CA . GLY A 1 92 ? 10.046 3.817 -11.168 1.00 98.69 92 GLY A CA 1
ATOM 659 C C . GLY A 1 92 ? 10.006 4.410 -12.576 1.00 98.69 92 GLY A C 1
ATOM 660 O O . GLY A 1 92 ? 9.457 3.810 -13.499 1.00 98.69 92 GLY A O 1
ATOM 661 N N . ALA A 1 93 ? 10.589 5.593 -12.760 1.00 98.19 93 ALA A N 1
ATOM 662 C CA . ALA A 1 93 ? 10.749 6.178 -14.089 1.00 98.19 93 ALA A CA 1
ATOM 663 C C . ALA A 1 93 ? 11.769 5.394 -14.932 1.00 98.19 93 ALA A C 1
ATOM 665 O O . ALA A 1 93 ? 12.747 4.867 -14.398 1.00 98.19 93 ALA A O 1
ATOM 666 N N . GLY A 1 94 ? 11.557 5.344 -16.244 1.00 97.00 94 GLY A N 1
ATOM 667 C CA . GLY A 1 94 ? 12.522 4.773 -17.176 1.00 97.00 94 GLY A CA 1
ATOM 668 C C . GLY A 1 94 ? 13.820 5.583 -17.244 1.00 97.00 94 GLY A C 1
ATOM 669 O O . GLY A 1 94 ? 13.833 6.793 -17.015 1.00 97.00 94 GLY A O 1
ATOM 670 N N . GLY A 1 95 ? 14.925 4.913 -17.560 1.00 94.50 95 GLY A N 1
ATOM 671 C CA . GLY A 1 95 ? 16.227 5.545 -17.734 1.00 94.50 95 GLY A CA 1
ATOM 672 C C . GLY A 1 95 ? 16.259 6.432 -18.977 1.00 94.50 95 GLY A C 1
ATOM 673 O O . GLY A 1 95 ? 15.677 6.092 -20.008 1.00 94.50 95 GLY A O 1
ATOM 674 N N . SER A 1 96 ? 16.975 7.552 -18.900 1.00 90.00 96 SER A N 1
ATOM 675 C CA . SER A 1 96 ? 17.183 8.468 -20.031 1.00 90.00 96 SER A CA 1
ATOM 676 C C . SER A 1 96 ? 18.563 8.284 -20.668 1.00 90.00 96 SER A C 1
ATOM 678 O O . SER A 1 96 ? 19.534 7.960 -19.982 1.00 90.00 96 SER A O 1
ATOM 680 N N . GLY A 1 97 ? 18.674 8.538 -21.970 1.00 75.88 97 GLY A N 1
ATOM 681 C CA . GLY A 1 97 ? 19.954 8.645 -22.678 1.00 75.88 97 GLY A CA 1
ATOM 682 C C . GLY A 1 97 ? 20.172 10.082 -23.152 1.00 75.88 97 GLY A C 1
ATOM 683 O O . GLY A 1 97 ? 19.226 10.669 -23.657 1.00 75.88 97 GLY A O 1
ATOM 684 N N . TYR A 1 98 ? 21.398 10.617 -23.025 1.00 72.56 98 TYR A N 1
ATOM 685 C CA . TYR A 1 98 ? 21.862 11.970 -23.429 1.00 72.56 98 TYR A CA 1
ATOM 686 C C . TYR A 1 98 ? 21.871 13.079 -22.345 1.00 72.56 98 TYR A C 1
ATOM 688 O O . TYR A 1 98 ? 20.908 13.290 -21.611 1.00 72.56 98 TYR A O 1
ATOM 696 N N . ASN A 1 99 ? 22.987 13.822 -22.294 1.00 53.81 99 ASN A N 1
ATOM 697 C CA . ASN A 1 99 ? 23.142 15.171 -21.731 1.00 53.81 99 ASN A CA 1
ATOM 698 C C . ASN A 1 99 ? 23.885 15.994 -22.799 1.00 53.81 99 ASN A C 1
ATOM 700 O O . ASN A 1 99 ? 25.018 15.661 -23.135 1.00 53.81 99 ASN A O 1
ATOM 704 N N . GLY A 1 100 ? 23.247 17.026 -23.350 1.00 51.62 100 GLY A N 1
ATOM 705 C CA . GLY A 1 100 ? 23.707 17.751 -24.538 1.00 51.62 100 GLY A CA 1
ATOM 706 C C . GLY A 1 100 ? 24.865 18.720 -24.389 1.00 51.62 100 GLY A C 1
ATOM 707 O O . GLY A 1 100 ? 24.907 19.722 -25.095 1.00 51.62 100 GLY A O 1
ATOM 708 N N . SER A 1 101 ? 25.820 18.432 -23.514 1.00 47.12 101 SER A N 1
ATOM 709 C CA . SER A 1 101 ? 27.058 19.200 -23.413 1.00 47.12 101 SER A CA 1
ATOM 710 C C . SER A 1 101 ? 28.220 18.464 -24.078 1.00 47.12 101 SER A C 1
ATOM 712 O O . SER A 1 101 ? 28.419 17.272 -23.857 1.00 47.12 101 SER A O 1
ATOM 714 N N . SER A 1 102 ? 28.991 19.197 -24.883 1.00 43.66 102 SER A N 1
ATOM 715 C CA . SER A 1 102 ? 30.277 18.749 -25.424 1.00 43.66 102 SER A CA 1
ATOM 716 C C . SER A 1 102 ? 31.346 18.744 -24.312 1.00 43.66 102 SER A C 1
ATOM 718 O O . SER A 1 102 ? 31.376 19.703 -23.536 1.00 43.66 102 SER A O 1
ATOM 720 N N . PRO A 1 103 ? 32.226 17.727 -24.212 1.00 51.56 103 PRO A N 1
ATOM 721 C CA . PRO A 1 103 ? 32.312 16.552 -25.078 1.00 51.56 103 PRO A CA 1
ATOM 722 C C . PRO A 1 103 ? 31.139 15.593 -24.851 1.00 51.56 103 PRO A C 1
ATOM 724 O O . PRO A 1 103 ? 30.727 15.343 -23.716 1.00 51.56 103 PRO A O 1
ATOM 727 N N . ILE A 1 104 ? 30.602 15.057 -25.951 1.00 56.78 104 ILE A N 1
ATOM 728 C CA . ILE A 1 104 ? 29.396 14.228 -25.923 1.00 56.78 104 ILE A CA 1
ATOM 729 C C . ILE A 1 104 ? 29.668 12.975 -25.085 1.00 56.78 104 ILE A C 1
ATOM 731 O O . ILE A 1 104 ? 30.406 12.082 -25.496 1.00 56.78 104 ILE A O 1
ATOM 735 N N . THR A 1 105 ? 29.066 12.912 -23.898 1.00 56.56 105 THR A N 1
ATOM 736 C CA . THR A 1 105 ? 29.174 11.747 -23.017 1.00 56.56 105 THR A CA 1
ATOM 737 C C . THR A 1 105 ? 27.940 10.873 -23.205 1.00 56.56 105 THR A C 1
ATOM 739 O O . THR A 1 105 ? 26.859 11.156 -22.682 1.00 56.56 105 THR A O 1
ATOM 742 N N . TYR A 1 106 ? 28.098 9.803 -23.982 1.00 67.62 106 TYR A N 1
ATOM 743 C CA . TYR A 1 106 ? 27.049 8.824 -24.250 1.00 67.62 106 TYR A CA 1
ATOM 744 C C . TYR A 1 106 ? 26.909 7.852 -23.071 1.00 67.62 106 TYR A C 1
ATOM 746 O O . TYR A 1 106 ? 27.530 6.793 -23.039 1.00 67.62 106 TYR A O 1
ATOM 754 N N . ALA A 1 107 ? 26.108 8.224 -22.071 1.00 75.12 107 ALA A N 1
ATOM 755 C CA . ALA A 1 107 ? 25.817 7.359 -20.930 1.00 75.12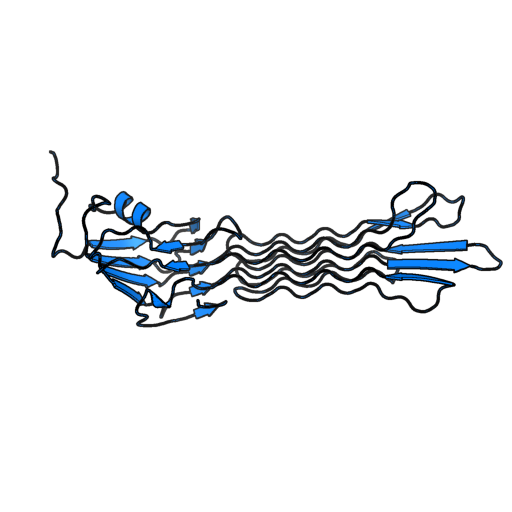 107 ALA A CA 1
ATOM 756 C C . ALA A 1 107 ? 24.349 6.927 -20.943 1.00 75.12 107 ALA A C 1
ATOM 758 O O . ALA A 1 107 ? 23.441 7.756 -20.829 1.00 75.12 107 ALA A O 1
ATOM 759 N N . ALA A 1 108 ? 24.122 5.620 -21.055 1.00 86.44 108 ALA A N 1
ATOM 760 C CA . ALA A 1 108 ? 22.812 5.042 -20.832 1.00 86.44 108 ALA A CA 1
ATOM 761 C C . ALA A 1 108 ? 22.520 5.022 -19.327 1.00 86.44 108 ALA A C 1
ATOM 763 O O . ALA A 1 108 ? 23.221 4.360 -18.558 1.00 86.44 108 ALA A O 1
ATOM 764 N N . LYS A 1 109 ? 21.507 5.774 -18.883 1.00 91.62 109 LYS A N 1
ATOM 765 C CA . LYS A 1 109 ? 21.147 5.798 -17.462 1.00 91.62 109 LYS A CA 1
ATOM 766 C C . LYS A 1 109 ? 20.299 4.580 -17.093 1.00 91.62 109 LYS A C 1
ATOM 768 O O . LYS A 1 109 ? 19.466 4.146 -17.897 1.00 91.62 109 LYS A O 1
ATOM 773 N N . PRO A 1 110 ? 20.475 4.041 -15.876 1.00 94.88 110 PRO A N 1
ATOM 774 C CA . PRO A 1 110 ? 19.583 3.016 -15.370 1.00 94.88 110 PRO A CA 1
ATOM 775 C C . PRO A 1 110 ? 18.167 3.569 -15.176 1.00 94.88 110 PRO A C 1
ATOM 777 O O . PRO A 1 110 ? 17.969 4.779 -15.042 1.00 94.88 110 PRO A O 1
ATOM 780 N N . GLY A 1 111 ? 17.188 2.669 -15.145 1.00 96.94 111 GLY A N 1
ATOM 781 C CA . GLY A 1 111 ? 15.845 2.995 -14.683 1.00 96.94 111 GLY A CA 1
ATOM 782 C C . GLY A 1 111 ? 15.826 3.262 -13.180 1.00 96.94 111 GLY A C 1
ATOM 783 O O . GLY A 1 111 ? 16.622 2.712 -12.416 1.00 96.94 111 GLY A O 1
ATOM 784 N N . ASN A 1 112 ? 14.896 4.102 -12.740 1.00 98.44 112 ASN A N 1
ATOM 785 C CA . ASN A 1 112 ? 14.708 4.373 -11.322 1.00 98.44 112 ASN A CA 1
ATOM 786 C C . ASN A 1 112 ? 14.027 3.180 -10.633 1.00 98.44 112 ASN A C 1
ATOM 788 O O . ASN A 1 112 ? 13.190 2.503 -11.244 1.00 98.44 112 ASN A O 1
ATOM 792 N N . PRO A 1 113 ? 14.340 2.923 -9.352 1.00 98.62 113 PRO A N 1
ATOM 793 C CA . PRO A 1 113 ? 13.629 1.919 -8.579 1.00 98.62 113 PRO A CA 1
ATOM 794 C C . PRO A 1 113 ? 12.166 2.321 -8.355 1.00 98.62 113 PRO A C 1
ATOM 796 O O . PRO A 1 113 ? 11.829 3.507 -8.307 1.00 98.62 113 PRO A O 1
ATOM 799 N N . GLY A 1 114 ? 11.300 1.324 -8.187 1.00 98.75 114 GLY A N 1
ATOM 800 C CA . GLY A 1 114 ? 9.934 1.534 -7.718 1.00 98.75 114 GLY A CA 1
ATOM 801 C C . GLY A 1 114 ? 9.888 1.916 -6.235 1.00 98.75 114 GLY A C 1
ATOM 802 O O . GLY A 1 114 ? 10.719 1.493 -5.430 1.00 98.75 114 GLY A O 1
ATOM 803 N N . GLY A 1 115 ? 8.896 2.715 -5.854 1.00 98.69 115 GLY A N 1
ATOM 804 C CA . GLY A 1 115 ? 8.630 3.081 -4.467 1.00 98.69 115 GLY A CA 1
ATOM 805 C C . GLY A 1 115 ? 8.056 1.915 -3.661 1.00 98.69 115 GLY A C 1
ATOM 806 O O . GLY A 1 115 ? 7.314 1.085 -4.186 1.00 98.69 115 GLY A O 1
ATOM 807 N N . ALA A 1 116 ? 8.370 1.857 -2.368 1.00 98.56 116 ALA A N 1
ATOM 808 C CA . ALA A 1 116 ? 7.814 0.850 -1.465 1.00 98.56 116 ALA A CA 1
ATOM 809 C C . ALA A 1 116 ? 6.307 1.051 -1.225 1.00 98.56 116 ALA A C 1
ATOM 811 O O . ALA A 1 116 ? 5.817 2.183 -1.215 1.00 98.56 116 ALA A O 1
ATOM 812 N N . GLY A 1 117 ? 5.585 -0.047 -0.998 1.00 98.50 117 GLY A N 1
ATOM 813 C CA . GLY A 1 117 ? 4.207 -0.021 -0.515 1.00 98.50 117 GLY A CA 1
ATOM 814 C C . GLY A 1 117 ? 4.122 0.394 0.958 1.00 98.50 117 GLY A C 1
ATOM 815 O O . GLY A 1 117 ? 5.012 0.108 1.756 1.00 98.50 117 GLY A O 1
ATOM 816 N N . GLY A 1 118 ? 3.038 1.072 1.328 1.00 98.38 118 GLY A N 1
ATOM 817 C CA . GLY A 1 118 ? 2.783 1.540 2.687 1.00 98.38 118 GLY A CA 1
ATOM 818 C C . GLY A 1 118 ? 2.228 0.461 3.618 1.00 98.38 118 GLY A C 1
ATOM 819 O O . GLY A 1 118 ? 1.613 -0.503 3.155 1.00 98.38 118 GLY A O 1
ATOM 820 N N . PRO A 1 119 ? 2.415 0.606 4.938 1.00 98.25 119 PRO A N 1
ATOM 821 C CA . PRO A 1 119 ? 1.911 -0.353 5.912 1.00 98.25 119 PRO A CA 1
ATOM 822 C C . PRO A 1 119 ? 0.404 -0.182 6.182 1.00 98.25 119 PRO A C 1
ATOM 824 O O . PRO A 1 119 ? -0.153 0.903 5.998 1.00 98.25 119 PRO A O 1
ATOM 827 N N . ALA A 1 120 ? -0.263 -1.247 6.639 1.00 98.56 120 ALA A N 1
ATOM 828 C CA . ALA A 1 120 ? -1.702 -1.230 6.917 1.00 98.56 120 ALA A CA 1
ATOM 829 C C . ALA A 1 120 ? -2.018 -0.919 8.392 1.00 98.56 120 ALA A C 1
ATOM 831 O O . ALA A 1 120 ? -2.496 0.172 8.691 1.00 98.56 120 ALA A O 1
ATOM 832 N N . LEU A 1 121 ? -1.726 -1.836 9.318 1.00 98.62 121 LEU A N 1
ATOM 833 C CA . LEU A 1 121 ? -2.101 -1.712 10.732 1.00 98.62 121 LEU A CA 1
ATOM 834 C C . LEU A 1 121 ? -0.872 -1.593 11.642 1.00 98.62 121 LEU A C 1
ATOM 836 O O . LEU A 1 121 ? 0.037 -2.422 11.579 1.00 98.62 121 LEU A O 1
ATOM 840 N N . TYR A 1 122 ? -0.873 -0.600 12.529 1.00 98.50 122 TYR A N 1
ATOM 841 C CA . TYR A 1 122 ? 0.097 -0.479 13.618 1.00 98.50 122 TYR A CA 1
ATOM 842 C C . TYR A 1 122 ? -0.545 -0.732 14.978 1.00 98.50 122 TYR A C 1
ATOM 844 O O . TYR A 1 122 ? -1.602 -0.176 15.279 1.00 98.50 122 TYR A O 1
ATOM 852 N N . ILE A 1 123 ? 0.129 -1.527 15.807 1.00 97.75 123 ILE A N 1
ATOM 853 C CA . ILE A 1 123 ? -0.311 -1.907 17.148 1.00 97.75 123 ILE A CA 1
ATOM 854 C C . ILE A 1 123 ? 0.827 -1.628 18.132 1.00 97.75 123 ILE A C 1
ATOM 856 O O . ILE A 1 123 ? 1.844 -2.324 18.150 1.00 97.75 123 ILE A O 1
ATOM 860 N N . ALA A 1 124 ? 0.657 -0.619 18.980 1.00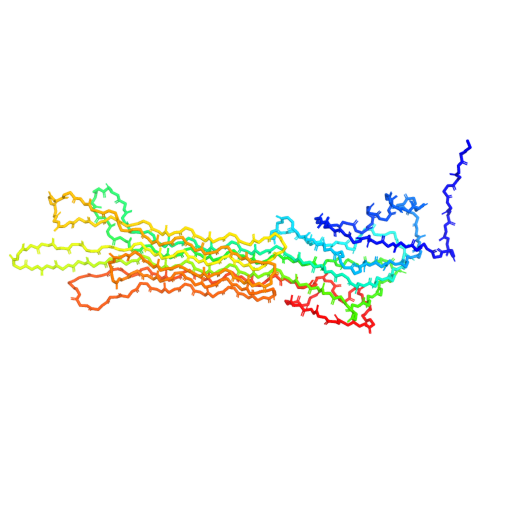 94.94 124 ALA A N 1
ATOM 861 C CA . ALA A 1 124 ? 1.568 -0.381 20.093 1.00 94.94 124 ALA A CA 1
ATOM 862 C C . ALA A 1 124 ? 1.162 -1.216 21.316 1.00 94.94 124 ALA A C 1
ATOM 864 O O . ALA A 1 124 ? -0.008 -1.554 21.494 1.00 94.94 124 ALA A O 1
ATOM 865 N N . ALA A 1 125 ? 2.125 -1.505 22.191 1.00 85.69 125 ALA A N 1
ATOM 866 C CA . ALA A 1 125 ? 1.832 -2.085 23.495 1.00 85.69 125 ALA A CA 1
ATOM 867 C C . ALA A 1 125 ? 0.925 -1.150 24.316 1.00 85.69 125 ALA A C 1
ATOM 869 O O . ALA A 1 125 ? 1.122 0.068 24.340 1.00 85.69 125 ALA A O 1
ATOM 870 N N . VAL A 1 126 ? -0.049 -1.729 25.018 1.00 81.06 126 VAL A N 1
ATOM 871 C CA . VAL A 1 126 ? -0.960 -1.009 25.919 1.00 81.06 126 VAL A CA 1
ATOM 872 C C . VAL A 1 126 ? -0.554 -1.381 27.336 1.00 81.06 126 VAL A C 1
ATOM 874 O O . VAL A 1 126 ? -0.906 -2.458 27.800 1.00 81.06 126 VAL A O 1
ATOM 877 N N . GLY A 1 127 ? 0.274 -0.558 27.988 1.00 76.81 127 GLY A N 1
ATOM 878 C CA . GLY A 1 127 ? 0.894 -0.892 29.280 1.00 76.81 127 GLY A CA 1
ATOM 879 C C . GLY A 1 127 ? -0.122 -1.430 30.293 1.00 76.81 127 GLY A C 1
ATOM 880 O O . GLY A 1 127 ? -1.128 -0.783 30.551 1.00 76.81 127 GLY A O 1
ATOM 881 N N . GLY A 1 128 ? 0.078 -2.650 30.800 1.00 80.88 128 GLY A N 1
ATOM 882 C CA . GLY A 1 128 ? -0.852 -3.315 31.731 1.00 80.88 128 GLY A CA 1
ATOM 883 C C . GLY A 1 128 ? -2.258 -3.628 31.183 1.00 80.88 128 GLY A C 1
ATOM 884 O O . GLY A 1 128 ? -3.101 -4.131 31.922 1.00 80.88 128 GLY A O 1
ATOM 885 N N . GLY A 1 129 ? -2.525 -3.316 29.916 1.00 88.94 129 GLY A N 1
ATOM 886 C CA . GLY A 1 129 ? -3.761 -3.575 29.188 1.00 88.94 129 GLY A CA 1
ATOM 887 C C . GLY A 1 129 ? -3.628 -4.734 28.199 1.00 88.94 129 GLY A C 1
ATOM 888 O O . GLY A 1 129 ? -2.647 -5.477 28.213 1.00 88.94 129 GLY A O 1
ATOM 889 N N . SER A 1 130 ? -4.621 -4.900 27.325 1.00 94.25 130 SER A N 1
ATOM 890 C CA . SER A 1 130 ? -4.590 -5.934 26.284 1.00 94.25 130 SER A CA 1
ATOM 891 C C . SER A 1 130 ? -5.314 -5.512 25.010 1.00 94.25 130 SER A C 1
ATOM 893 O O . SER A 1 130 ? -6.286 -4.756 25.045 1.00 94.25 130 SER A O 1
ATOM 895 N N . ILE A 1 131 ? -4.846 -6.029 23.873 1.00 96.94 131 ILE A N 1
ATOM 896 C CA . ILE A 1 131 ? -5.523 -5.913 22.580 1.00 96.94 131 ILE A CA 1
ATOM 897 C C . ILE A 1 131 ? -5.804 -7.325 22.081 1.00 96.94 131 ILE A C 1
ATOM 899 O O . ILE A 1 131 ? -4.887 -8.135 21.958 1.00 96.94 131 ILE A O 1
ATOM 903 N N . THR A 1 132 ? -7.067 -7.607 21.788 1.00 97.75 132 THR A N 1
ATOM 904 C CA . THR A 1 132 ? -7.513 -8.827 21.118 1.00 97.75 132 THR A CA 1
ATOM 905 C C . THR A 1 132 ? -8.049 -8.459 19.744 1.00 97.75 132 THR A C 1
ATOM 907 O O . THR A 1 132 ? -8.845 -7.527 19.639 1.00 97.75 132 THR A O 1
ATOM 910 N N . ILE A 1 133 ? -7.609 -9.156 18.699 1.00 98.25 133 ILE A N 1
ATOM 911 C CA . ILE A 1 133 ? -8.027 -8.898 17.319 1.00 98.25 133 ILE A CA 1
ATOM 912 C C . ILE A 1 133 ? -8.653 -10.153 16.722 1.00 98.25 133 ILE A C 1
ATOM 914 O O . ILE A 1 133 ? -8.016 -11.206 16.659 1.00 98.25 133 ILE A O 1
ATOM 918 N N . ASP A 1 134 ? -9.873 -9.989 16.226 1.00 98.44 134 ASP A N 1
ATOM 919 C CA . ASP A 1 134 ? -10.557 -10.934 15.357 1.00 98.44 134 ASP A CA 1
ATOM 920 C C . ASP A 1 134 ? -10.613 -10.348 13.943 1.00 98.44 134 ASP A C 1
ATOM 922 O O . ASP A 1 134 ? -11.245 -9.319 13.712 1.00 98.44 134 ASP A O 1
ATOM 926 N N . ASN A 1 135 ? -9.926 -10.978 12.993 1.00 98.25 135 ASN A N 1
ATOM 927 C CA . ASN A 1 135 ? -9.957 -10.601 11.581 1.00 98.25 135 ASN A CA 1
ATOM 928 C C . ASN A 1 135 ? -10.621 -11.677 10.703 1.00 98.25 135 ASN A C 1
ATOM 930 O O . ASN A 1 135 ? -10.379 -11.702 9.502 1.00 98.25 13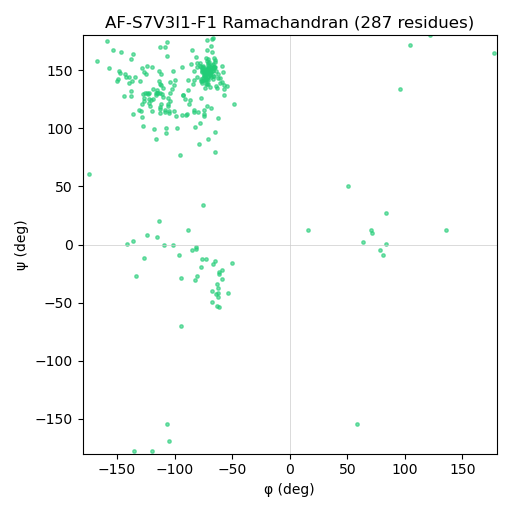5 ASN A O 1
ATOM 934 N N . ALA A 1 136 ? -11.428 -12.591 11.254 1.00 98.00 136 ALA A N 1
ATOM 935 C CA . ALA A 1 136 ? -11.951 -13.747 10.515 1.00 98.00 136 ALA A CA 1
ATOM 936 C C . ALA A 1 136 ? -12.664 -13.378 9.198 1.00 98.00 136 ALA A C 1
ATOM 938 O O . ALA A 1 136 ? -12.459 -14.044 8.185 1.00 98.00 136 ALA A O 1
ATOM 939 N N . ALA A 1 137 ? -13.465 -12.308 9.205 1.00 97.38 137 ALA A N 1
ATOM 940 C CA . ALA A 1 137 ? -14.214 -11.823 8.041 1.00 97.38 137 ALA A CA 1
ATOM 941 C C . ALA A 1 137 ? -13.565 -10.608 7.347 1.00 97.38 137 ALA A C 1
ATOM 943 O O . ALA A 1 137 ? -14.111 -10.088 6.373 1.00 97.38 137 ALA A O 1
ATOM 944 N N . GLY A 1 138 ? -12.431 -10.131 7.862 1.00 98.00 138 GLY A N 1
ATOM 945 C CA . GLY A 1 138 ? -11.790 -8.890 7.446 1.00 98.00 138 GLY A CA 1
ATOM 946 C C . GLY A 1 138 ? -10.526 -9.083 6.617 1.00 98.00 138 GLY A C 1
ATOM 947 O O . GLY A 1 138 ? -10.011 -10.185 6.412 1.00 98.00 138 GLY A O 1
ATOM 948 N N . GLN A 1 139 ? -10.010 -7.956 6.137 1.00 98.50 139 GLN A N 1
ATOM 949 C CA . GLN A 1 139 ? -8.826 -7.873 5.287 1.00 98.50 139 GLN A CA 1
ATOM 950 C C . GLN A 1 139 ? -7.824 -6.881 5.880 1.00 98.50 139 GLN A C 1
ATOM 952 O O . GLN A 1 139 ? -8.180 -5.738 6.174 1.00 98.50 139 GLN A O 1
ATOM 957 N N . ILE A 1 140 ? -6.562 -7.293 6.015 1.00 98.69 140 ILE A N 1
ATOM 958 C CA . ILE A 1 140 ? -5.457 -6.414 6.425 1.00 98.69 140 ILE A CA 1
ATOM 959 C C . ILE A 1 140 ? -4.330 -6.534 5.402 1.00 98.69 140 ILE A C 1
ATOM 961 O O . ILE A 1 140 ? -3.572 -7.506 5.389 1.00 98.69 140 ILE A O 1
ATOM 965 N N . TRP A 1 141 ? -4.217 -5.551 4.515 1.00 98.50 141 TRP A N 1
ATOM 966 C CA . TRP A 1 141 ? -3.344 -5.625 3.348 1.00 98.50 141 TRP A CA 1
ATOM 967 C C . TRP A 1 141 ? -2.310 -4.503 3.346 1.00 98.50 141 TRP A C 1
ATOM 969 O O . TRP A 1 141 ? -2.647 -3.325 3.251 1.00 98.50 141 TRP A O 1
ATOM 979 N N . GLY A 1 142 ? -1.028 -4.847 3.378 1.00 98.56 142 GLY A N 1
ATOM 980 C CA . GLY A 1 142 ? 0.022 -3.904 3.016 1.00 98.56 142 GLY A CA 1
ATOM 981 C C . GLY A 1 142 ? -0.158 -3.408 1.578 1.00 98.56 142 GLY A C 1
ATOM 982 O O . GLY A 1 142 ? -0.730 -4.094 0.727 1.00 98.56 142 GLY A O 1
ATOM 983 N N . GLY A 1 143 ? 0.337 -2.209 1.288 1.00 98.56 143 GLY A N 1
ATOM 984 C CA . GLY A 1 143 ? 0.416 -1.723 -0.084 1.00 98.56 143 GLY A CA 1
ATOM 985 C C . GLY A 1 143 ? 1.357 -2.582 -0.930 1.00 98.56 143 GLY A C 1
ATOM 986 O O . GLY A 1 143 ? 2.326 -3.142 -0.419 1.00 98.56 143 GLY A O 1
ATOM 987 N N . GLY A 1 144 ? 1.091 -2.690 -2.225 1.00 98.81 144 GLY A N 1
ATOM 988 C CA . GLY A 1 144 ? 2.031 -3.269 -3.178 1.00 98.81 144 GLY A CA 1
ATOM 989 C C . GLY A 1 144 ? 3.184 -2.311 -3.472 1.00 98.81 144 GLY A C 1
ATOM 990 O O . GLY A 1 144 ? 2.992 -1.093 -3.490 1.00 98.81 144 GLY A O 1
ATOM 991 N N . GLY A 1 145 ? 4.380 -2.844 -3.709 1.00 98.81 145 GLY A N 1
ATOM 992 C CA . GLY A 1 145 ? 5.519 -2.055 -4.184 1.00 98.81 145 GLY A CA 1
ATOM 993 C C . GLY A 1 145 ? 5.372 -1.664 -5.657 1.00 98.81 145 GLY A C 1
ATOM 994 O O . GLY A 1 145 ? 4.791 -2.408 -6.442 1.00 98.81 145 GLY A O 1
ATOM 995 N N . GLY A 1 146 ? 5.884 -0.503 -6.060 1.00 98.81 146 GLY A N 1
ATOM 996 C CA . GLY A 1 146 ? 5.912 -0.100 -7.469 1.00 98.81 146 GLY A CA 1
ATOM 997 C C . GLY A 1 146 ? 6.920 -0.918 -8.279 1.00 98.81 146 GLY A C 1
ATOM 998 O O . GLY A 1 146 ? 7.939 -1.351 -7.749 1.00 98.81 146 GLY A O 1
ATOM 999 N N . GLY A 1 147 ? 6.660 -1.142 -9.562 1.00 98.81 147 GLY A N 1
ATOM 1000 C CA . GLY A 1 147 ? 7.603 -1.792 -10.471 1.00 98.81 147 GLY A CA 1
ATOM 1001 C C . GLY A 1 147 ? 8.797 -0.891 -10.784 1.00 98.81 147 GLY A C 1
ATOM 1002 O O . GLY A 1 147 ? 8.683 0.335 -10.756 1.00 98.81 147 GLY A O 1
ATOM 1003 N N . GLY A 1 148 ? 9.950 -1.486 -11.075 1.00 98.69 148 GLY A N 1
ATOM 1004 C CA . GLY A 1 148 ? 11.140 -0.748 -11.496 1.00 98.69 148 GLY A CA 1
ATOM 1005 C C . GLY A 1 148 ? 11.025 -0.237 -12.933 1.00 98.69 148 GLY A C 1
ATOM 1006 O O . GLY A 1 148 ? 10.443 -0.906 -13.793 1.00 98.69 148 GLY A O 1
ATOM 1007 N N . GLY A 1 149 ? 11.583 0.945 -13.203 1.00 98.38 149 GLY A N 1
ATOM 1008 C CA . GLY A 1 149 ? 11.694 1.472 -14.564 1.00 98.38 149 GLY A CA 1
ATOM 1009 C C . GLY A 1 149 ? 12.738 0.709 -15.380 1.00 98.38 149 GLY A C 1
ATOM 1010 O O . GLY A 1 149 ? 13.702 0.179 -14.830 1.00 98.38 149 GLY A O 1
ATOM 1011 N N . GLY A 1 150 ? 12.567 0.639 -16.694 1.00 97.25 150 GLY A N 1
ATOM 1012 C CA . GLY A 1 150 ? 13.541 0.023 -17.590 1.00 97.25 150 GLY A CA 1
ATOM 1013 C C . GLY A 1 150 ? 14.765 0.910 -17.823 1.00 97.25 150 GLY A C 1
ATOM 1014 O O . GLY A 1 150 ? 14.679 2.132 -17.704 1.00 97.25 150 GLY A O 1
ATOM 1015 N N . GLY A 1 151 ? 15.911 0.316 -18.150 1.00 95.12 151 GLY A N 1
ATOM 1016 C CA . GLY A 1 151 ? 17.135 1.066 -18.460 1.00 95.12 151 GLY A CA 1
ATOM 1017 C C . GLY A 1 151 ? 17.122 1.724 -19.844 1.00 95.12 151 GLY A C 1
ATOM 1018 O O . GLY A 1 151 ? 16.505 1.207 -20.774 1.00 95.12 151 GLY A O 1
ATOM 1019 N N . ALA A 1 152 ? 17.815 2.854 -20.007 1.00 92.50 152 ALA A N 1
ATOM 1020 C CA . ALA A 1 152 ? 18.080 3.405 -21.339 1.00 92.50 152 ALA A CA 1
ATOM 1021 C C . ALA A 1 152 ? 19.078 2.525 -22.097 1.00 92.50 152 ALA A C 1
ATOM 1023 O O . ALA A 1 152 ? 19.920 1.884 -21.474 1.00 92.50 152 ALA A O 1
ATOM 1024 N N . GLY A 1 153 ? 19.033 2.543 -23.425 1.00 88.69 153 GLY A N 1
ATOM 1025 C CA . GLY A 1 153 ? 20.042 1.914 -24.278 1.00 88.69 153 GLY A CA 1
ATOM 1026 C C . GLY A 1 153 ? 20.637 2.915 -25.260 1.00 88.69 153 GLY A C 1
ATOM 1027 O O . GLY A 1 153 ? 19.941 3.821 -25.726 1.00 88.69 153 GLY A O 1
ATOM 1028 N N . TRP A 1 154 ? 21.918 2.752 -25.581 1.00 84.69 154 TRP A N 1
ATOM 1029 C CA . TRP A 1 154 ? 22.565 3.454 -26.686 1.00 84.69 154 TRP A CA 1
ATOM 1030 C C . TRP A 1 154 ? 23.562 2.552 -27.412 1.00 84.69 154 TRP A C 1
ATOM 1032 O O . TRP A 1 154 ? 24.285 1.766 -26.794 1.00 84.69 154 TRP A O 1
ATOM 1042 N N . VAL A 1 155 ? 23.621 2.738 -28.729 1.00 81.62 155 VAL A N 1
ATOM 1043 C CA . VAL A 1 155 ? 24.538 2.068 -29.643 1.00 81.62 155 VAL A CA 1
ATOM 1044 C C . VAL A 1 155 ? 25.234 3.082 -30.535 1.00 81.62 155 VAL A C 1
ATOM 1046 O O . VAL A 1 155 ? 24.604 4.008 -31.054 1.00 81.62 155 VAL A O 1
ATOM 1049 N N . TYR A 1 156 ? 26.519 2.835 -30.763 1.00 80.25 156 TYR A N 1
ATOM 1050 C CA . TYR A 1 156 ? 27.332 3.483 -31.774 1.00 80.25 156 TYR A CA 1
ATOM 1051 C C . TYR A 1 156 ? 27.815 2.471 -32.809 1.00 80.25 156 TYR A C 1
ATOM 1053 O O . TYR A 1 156 ? 28.380 1.430 -32.462 1.00 80.25 156 TYR A O 1
ATOM 1061 N N . THR A 1 157 ? 27.589 2.797 -34.080 1.00 79.44 157 THR A N 1
ATOM 1062 C CA . THR A 1 157 ? 28.044 1.999 -35.220 1.00 79.44 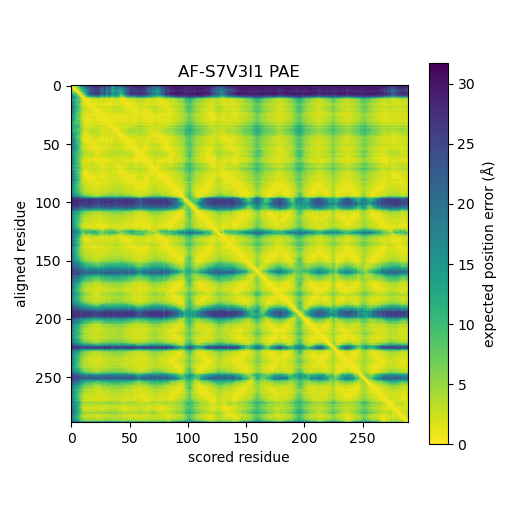157 THR A CA 1
ATOM 1063 C C . THR A 1 157 ? 28.838 2.884 -36.165 1.00 79.44 157 THR A C 1
ATOM 1065 O O . THR A 1 157 ? 28.327 3.894 -36.642 1.00 79.44 157 THR A O 1
ATOM 1068 N N . THR A 1 158 ? 30.073 2.479 -36.442 1.00 77.88 158 THR A N 1
ATOM 1069 C CA . THR A 1 158 ? 30.931 3.076 -37.471 1.00 77.88 158 THR A CA 1
ATOM 1070 C C . THR A 1 158 ? 30.742 2.312 -38.772 1.00 77.88 158 THR A C 1
ATOM 1072 O O . THR A 1 158 ? 30.882 1.088 -38.781 1.00 77.88 158 THR A O 1
ATOM 1075 N N . SER A 1 159 ? 30.469 3.006 -39.869 1.00 76.62 159 SER A N 1
ATOM 1076 C CA . SER A 1 159 ? 30.415 2.407 -41.205 1.00 76.62 159 SER A CA 1
ATOM 1077 C C . SER A 1 159 ? 31.134 3.290 -42.220 1.00 76.62 159 SER A C 1
ATOM 1079 O O . SER A 1 159 ? 31.353 4.472 -41.967 1.00 76.62 159 SER A O 1
ATOM 1081 N N . GLU A 1 160 ? 31.453 2.749 -43.396 1.00 73.88 160 GLU A N 1
ATOM 1082 C CA . GLU A 1 160 ? 31.991 3.548 -44.512 1.00 73.88 160 GLU A CA 1
ATOM 1083 C C . GLU A 1 160 ? 31.029 4.675 -44.944 1.00 73.88 160 GLU A C 1
ATOM 1085 O O . GLU A 1 160 ? 31.462 5.678 -45.504 1.00 73.88 160 GLU A O 1
ATOM 1090 N N . ALA A 1 161 ? 29.733 4.542 -44.632 1.00 74.38 161 ALA A N 1
ATOM 1091 C CA . ALA A 1 161 ? 28.702 5.550 -44.874 1.00 74.38 161 ALA A CA 1
ATOM 1092 C C . ALA A 1 161 ? 28.590 6.612 -43.757 1.00 74.38 161 ALA A C 1
ATOM 1094 O O . ALA A 1 161 ? 27.814 7.558 -43.894 1.00 74.38 161 ALA A O 1
ATOM 1095 N N . GLY A 1 162 ? 29.352 6.471 -42.665 1.00 72.25 162 GLY A N 1
ATOM 1096 C CA . GLY A 1 162 ? 29.369 7.381 -41.520 1.00 72.25 162 GLY A CA 1
ATOM 1097 C C . GLY A 1 162 ? 29.036 6.720 -40.180 1.00 72.25 162 GLY A C 1
ATOM 1098 O O . GLY A 1 162 ? 28.773 5.514 -40.088 1.00 72.25 162 GLY A O 1
ATOM 1099 N N . ASP A 1 163 ? 29.055 7.554 -39.142 1.00 76.44 163 ASP A N 1
ATOM 1100 C CA . ASP A 1 163 ? 28.795 7.188 -37.752 1.00 76.44 163 ASP A CA 1
ATOM 1101 C C . ASP A 1 163 ? 27.312 7.346 -37.398 1.00 76.44 163 ASP A C 1
ATOM 1103 O O . ASP A 1 163 ? 26.741 8.433 -37.529 1.00 76.44 163 ASP A O 1
ATOM 1107 N N . TYR A 1 164 ? 26.704 6.274 -36.885 1.00 74.81 164 TYR A N 1
ATOM 1108 C CA . TYR A 1 164 ? 25.298 6.238 -36.487 1.00 74.81 164 TYR A CA 1
ATOM 1109 C C . TYR A 1 164 ? 25.139 6.013 -34.986 1.00 74.81 164 TYR A C 1
ATOM 1111 O O . TYR A 1 164 ? 25.678 5.059 -34.414 1.00 74.81 164 TYR A O 1
ATOM 1119 N N . PHE A 1 165 ? 24.324 6.865 -34.362 1.00 77.44 165 PHE A N 1
ATOM 1120 C CA . PHE A 1 165 ? 23.944 6.768 -32.958 1.00 77.44 165 PHE A CA 1
ATOM 1121 C C . PHE A 1 165 ? 22.467 6.411 -32.873 1.00 77.44 165 PHE A C 1
ATOM 1123 O O . PHE A 1 165 ? 21.630 7.163 -33.355 1.00 77.44 165 PHE A O 1
ATOM 1130 N N . THR A 1 166 ? 22.134 5.293 -32.233 1.00 79.81 166 THR A N 1
ATOM 1131 C CA . THR A 1 166 ? 20.740 4.962 -31.899 1.00 79.81 166 THR A CA 1
ATOM 1132 C C . THR A 1 166 ? 20.589 4.967 -30.391 1.00 79.81 166 THR A C 1
ATOM 1134 O O . THR A 1 166 ? 21.394 4.355 -29.688 1.00 79.81 166 THR A O 1
ATOM 1137 N N . THR A 1 167 ? 19.577 5.663 -29.879 1.00 83.19 167 THR A N 1
ATOM 1138 C CA . THR A 1 167 ? 19.281 5.713 -28.445 1.00 83.19 167 THR A CA 1
ATOM 1139 C C . THR A 1 167 ? 17.822 5.364 -28.184 1.00 83.19 167 THR A C 1
ATOM 1141 O O . THR A 1 167 ? 16.956 5.571 -29.029 1.00 83.19 167 THR A O 1
ATOM 1144 N N . GLY A 1 168 ? 17.530 4.823 -27.005 1.00 87.81 168 GLY A N 1
ATOM 1145 C CA . GLY A 1 168 ? 16.162 4.549 -26.580 1.00 87.81 168 GLY A CA 1
ATOM 1146 C C . GLY A 1 168 ? 16.000 4.794 -25.089 1.00 87.81 168 GLY A C 1
ATOM 1147 O O . GLY A 1 168 ? 16.770 4.266 -24.284 1.00 87.81 168 GLY A O 1
ATOM 1148 N N . GLY A 1 169 ? 14.999 5.590 -24.716 1.00 91.44 169 GLY A N 1
ATOM 1149 C CA . GLY A 1 169 ? 14.629 5.778 -23.318 1.00 91.44 169 GLY A CA 1
ATOM 1150 C C . GLY A 1 169 ? 13.905 4.553 -22.758 1.00 91.44 169 GLY A C 1
ATOM 1151 O O . GLY A 1 169 ? 13.118 3.918 -23.459 1.00 91.44 169 GLY A O 1
ATOM 1152 N N . GLY A 1 170 ? 14.179 4.199 -21.504 1.00 94.88 170 GLY A N 1
ATOM 1153 C CA . GLY A 1 170 ? 13.553 3.060 -20.831 1.00 94.88 170 GLY A CA 1
ATOM 1154 C C . GLY A 1 170 ? 12.059 3.263 -20.573 1.00 94.88 170 GLY A C 1
ATOM 1155 O O . GLY A 1 170 ? 11.585 4.394 -20.461 1.00 94.88 170 GLY A O 1
ATOM 1156 N N . GLY A 1 171 ? 11.301 2.174 -20.459 1.00 96.75 171 GLY A N 1
ATOM 1157 C CA . GLY A 1 171 ? 9.877 2.229 -20.112 1.00 96.75 171 GLY A CA 1
ATOM 1158 C C . GLY A 1 171 ? 9.643 2.506 -18.624 1.00 96.75 171 GLY A C 1
ATOM 1159 O O . GLY A 1 171 ? 10.459 2.133 -17.782 1.00 96.75 171 GLY A O 1
ATOM 1160 N N . GLY A 1 172 ? 8.529 3.149 -18.275 1.00 98.19 172 GLY A N 1
ATOM 1161 C CA . GLY A 1 172 ? 8.136 3.331 -16.875 1.00 98.19 172 GLY A CA 1
ATOM 1162 C C . GLY A 1 172 ? 7.708 2.022 -16.194 1.00 98.19 172 GLY A C 1
ATOM 1163 O O . GLY A 1 172 ? 7.155 1.128 -16.835 1.00 98.19 172 GLY A O 1
ATOM 1164 N N . GLY A 1 173 ? 7.937 1.899 -14.886 1.00 98.62 173 GLY A N 1
ATOM 1165 C CA . GLY A 1 173 ? 7.423 0.802 -14.058 1.00 98.62 173 GLY A CA 1
ATOM 1166 C C . GLY A 1 173 ? 5.986 1.053 -13.589 1.00 98.62 173 GLY A C 1
ATOM 1167 O O . GLY A 1 173 ? 5.586 2.198 -13.399 1.00 98.62 173 GLY A O 1
ATOM 1168 N N . GLY A 1 174 ? 5.191 0.002 -13.395 1.00 98.75 174 GLY A N 1
ATOM 1169 C CA . GLY A 1 174 ? 3.791 0.104 -12.970 1.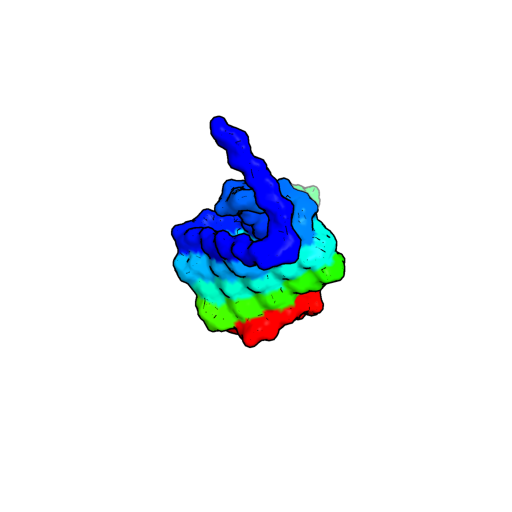00 98.75 174 GLY A CA 1
ATOM 1170 C C . GLY A 1 174 ? 3.621 0.472 -11.493 1.00 98.75 174 GLY A C 1
ATOM 1171 O O . GLY A 1 174 ? 4.458 0.140 -10.655 1.00 98.75 174 GLY A O 1
ATOM 1172 N N . GLY A 1 175 ? 2.532 1.154 -11.141 1.00 98.81 175 GLY A N 1
ATOM 1173 C CA . GLY A 1 175 ? 2.240 1.517 -9.749 1.00 98.81 175 GLY A CA 1
ATOM 1174 C C . GLY A 1 175 ? 1.777 0.331 -8.894 1.00 98.81 175 GLY A C 1
ATOM 1175 O O . GLY A 1 175 ? 1.065 -0.542 -9.367 1.00 98.81 175 GLY A O 1
ATOM 1176 N N . GLY A 1 176 ? 2.152 0.268 -7.621 1.00 98.75 176 GLY A N 1
ATOM 1177 C CA . GLY A 1 176 ? 1.722 -0.782 -6.696 1.00 98.75 176 GLY A CA 1
ATOM 1178 C C . GLY A 1 176 ? 0.251 -0.666 -6.279 1.00 98.75 176 GLY A C 1
ATOM 1179 O O . GLY A 1 176 ? -0.349 0.413 -6.333 1.00 98.75 176 GLY A O 1
ATOM 1180 N N . ALA A 1 177 ? -0.335 -1.779 -5.835 1.00 98.56 177 ALA A N 1
ATOM 1181 C CA . ALA A 1 177 ? -1.719 -1.817 -5.365 1.00 98.56 177 ALA A CA 1
ATOM 1182 C C . ALA A 1 177 ? -1.913 -1.108 -4.010 1.00 98.56 177 ALA A C 1
ATOM 1184 O O . ALA A 1 177 ? -1.062 -1.193 -3.127 1.00 98.56 177 ALA A O 1
ATOM 1185 N N . GLY A 1 178 ? -3.053 -0.456 -3.794 1.00 97.44 178 GLY A N 1
ATOM 1186 C CA . GLY A 1 178 ? -3.369 0.233 -2.536 1.00 97.44 178 GLY A CA 1
ATOM 1187 C C . GLY A 1 178 ? -4.712 0.948 -2.594 1.00 97.44 178 GLY A C 1
ATOM 1188 O O . GLY A 1 178 ? -5.230 1.161 -3.685 1.00 97.44 178 GLY A O 1
ATOM 1189 N N . LEU A 1 179 ? -5.277 1.349 -1.447 1.00 93.75 179 LEU A N 1
ATOM 1190 C CA . LEU A 1 179 ? -6.505 2.161 -1.473 1.00 93.75 179 LEU A CA 1
ATOM 1191 C C . LEU A 1 179 ? -6.241 3.509 -2.152 1.00 93.75 179 LEU A C 1
ATOM 1193 O O . LEU A 1 179 ? -6.899 3.865 -3.125 1.00 93.75 179 LEU A O 1
ATOM 1197 N N . SER A 1 180 ? -5.212 4.207 -1.669 1.00 95.69 180 SER A N 1
ATOM 1198 C CA . SER A 1 180 ? -4.481 5.177 -2.478 1.00 95.69 180 SER A CA 1
ATOM 1199 C C . SER A 1 180 ? -3.517 4.378 -3.349 1.00 95.69 180 SER A C 1
ATOM 1201 O O . SER A 1 180 ? -2.629 3.696 -2.829 1.00 95.69 180 SER A O 1
ATOM 1203 N N . VAL A 1 181 ? -3.720 4.399 -4.660 1.00 96.06 181 VAL A N 1
ATOM 1204 C CA . VAL A 1 181 ? -2.933 3.583 -5.592 1.00 96.06 181 VAL A CA 1
ATOM 1205 C C . VAL A 1 181 ? -1.557 4.199 -5.846 1.00 96.06 181 VAL A C 1
ATOM 1207 O O . VAL A 1 181 ? -1.371 5.413 -5.730 1.00 96.06 181 VAL A O 1
ATOM 1210 N N . GLY A 1 182 ? -0.583 3.362 -6.202 1.00 98.06 182 GLY A N 1
ATOM 1211 C CA . GLY A 1 182 ? 0.673 3.842 -6.765 1.00 98.06 182 GLY A CA 1
ATOM 1212 C C . GLY A 1 182 ? 0.454 4.349 -8.188 1.00 98.06 182 GLY A C 1
ATOM 1213 O O . GLY A 1 182 ? -0.255 3.712 -8.971 1.00 98.06 182 GLY A O 1
ATOM 1214 N N . THR A 1 183 ? 1.068 5.472 -8.548 1.00 98.50 183 THR A N 1
ATOM 1215 C CA . THR A 1 183 ? 1.079 5.934 -9.944 1.00 98.50 183 THR A CA 1
ATOM 1216 C C . THR A 1 183 ? 2.080 5.122 -10.761 1.00 98.50 183 THR A C 1
ATOM 1218 O O . THR A 1 183 ? 3.076 4.645 -10.216 1.00 98.50 183 THR A O 1
ATOM 1221 N N . GLY A 1 184 ? 1.855 4.984 -12.067 1.00 98.44 184 GLY A N 1
ATOM 1222 C CA . GLY A 1 184 ? 2.891 4.490 -12.975 1.00 98.44 184 GLY A CA 1
ATOM 1223 C C . GLY A 1 184 ? 4.056 5.479 -13.086 1.00 98.44 184 GLY A C 1
ATOM 1224 O O . GLY A 1 184 ? 3.878 6.686 -12.901 1.00 98.44 184 GLY A O 1
ATOM 1225 N N . GLY A 1 185 ? 5.251 4.970 -13.368 1.00 98.38 185 GLY A N 1
ATOM 1226 C CA . GLY A 1 185 ? 6.414 5.778 -13.711 1.00 98.38 185 GLY A CA 1
ATOM 1227 C C . GLY A 1 185 ? 6.326 6.303 -15.145 1.00 98.38 185 GLY A C 1
ATOM 1228 O O . GLY A 1 185 ? 5.761 5.649 -16.026 1.00 98.38 185 GLY A O 1
ATOM 1229 N N . GLY A 1 186 ? 6.898 7.482 -15.390 1.00 97.44 186 GLY A N 1
ATOM 1230 C CA . GLY A 1 186 ? 7.086 8.001 -16.747 1.00 97.44 186 GLY A CA 1
ATOM 1231 C C . GLY A 1 186 ? 8.184 7.241 -17.491 1.00 97.44 186 GLY A C 1
ATOM 1232 O O . GLY A 1 186 ? 9.114 6.721 -16.870 1.00 97.44 186 GLY A O 1
ATOM 1233 N N . GLY A 1 187 ? 8.095 7.182 -18.818 1.00 94.56 187 GLY A N 1
ATOM 1234 C CA . GLY A 1 187 ? 9.201 6.694 -19.637 1.00 94.56 187 GLY A CA 1
ATOM 1235 C C . GLY A 1 187 ? 10.379 7.669 -19.642 1.00 94.56 187 GLY A C 1
ATOM 1236 O O . GLY A 1 187 ? 10.209 8.879 -19.487 1.00 94.56 187 GLY A O 1
ATOM 1237 N N . GLY A 1 188 ? 11.586 7.138 -19.811 1.00 92.12 188 GLY A N 1
ATOM 1238 C CA . GLY A 1 188 ? 12.784 7.946 -19.999 1.00 92.12 188 GLY A CA 1
ATOM 1239 C C . GLY A 1 188 ? 12.833 8.533 -21.406 1.00 92.12 188 GLY A C 1
ATOM 1240 O O . GLY A 1 188 ? 12.283 7.960 -22.346 1.00 92.12 188 GLY A O 1
ATOM 1241 N N . ALA A 1 189 ? 13.505 9.669 -21.565 1.00 88.06 189 ALA A N 1
ATOM 1242 C CA . ALA A 1 189 ? 13.720 10.292 -22.868 1.00 88.06 189 ALA A CA 1
ATOM 1243 C C . ALA A 1 189 ? 15.120 9.956 -23.387 1.00 88.06 189 ALA A C 1
ATOM 1245 O O . ALA A 1 189 ? 16.083 9.934 -22.617 1.00 88.06 189 ALA A O 1
ATOM 1246 N N . ALA A 1 190 ? 15.245 9.725 -24.690 1.00 81.12 190 ALA A N 1
ATOM 1247 C CA . ALA A 1 190 ? 16.539 9.631 -25.345 1.00 81.12 190 ALA A CA 1
ATOM 1248 C C . ALA A 1 190 ? 16.555 10.425 -26.650 1.00 81.12 190 ALA A C 1
ATOM 1250 O O . ALA A 1 190 ? 15.546 10.488 -27.343 1.00 81.12 190 ALA A O 1
ATOM 1251 N N . PHE A 1 191 ? 17.684 11.053 -26.973 1.00 76.50 191 PHE A N 1
ATOM 1252 C CA . PHE A 1 191 ? 17.861 11.810 -28.213 1.00 76.50 191 PHE A CA 1
ATOM 1253 C C . PHE A 1 191 ? 18.748 11.024 -29.181 1.00 76.50 191 PHE A C 1
ATOM 1255 O O . PHE A 1 191 ? 19.837 10.580 -28.814 1.00 76.50 191 PHE A O 1
ATOM 1262 N N . THR A 1 192 ? 18.265 10.800 -30.396 1.00 68.94 192 THR A N 1
ATOM 1263 C CA . THR A 1 192 ? 18.958 10.088 -31.473 1.00 68.94 192 THR A CA 1
ATOM 1264 C C . THR A 1 192 ? 19.460 11.108 -32.482 1.00 68.94 192 THR A C 1
ATOM 1266 O O . THR A 1 192 ? 18.658 11.871 -33.005 1.00 68.94 192 THR A O 1
ATOM 1269 N N . VAL A 1 193 ? 20.763 11.125 -32.775 1.00 64.69 193 VAL A N 1
ATOM 1270 C CA . VAL A 1 193 ? 21.346 11.946 -33.849 1.00 64.69 193 VAL A CA 1
ATOM 1271 C C . VAL A 1 193 ? 21.698 11.042 -35.038 1.00 64.69 193 VAL A C 1
ATOM 1273 O O . VAL A 1 193 ? 22.561 10.177 -34.897 1.00 64.69 193 VAL A O 1
ATOM 1276 N N . PRO A 1 194 ? 21.049 11.203 -36.209 1.00 57.38 194 PRO A N 1
ATOM 1277 C CA . PRO A 1 194 ? 21.307 10.361 -37.385 1.00 57.38 194 PRO A CA 1
ATOM 1278 C C . PRO A 1 194 ? 22.723 10.497 -37.971 1.00 57.38 194 PRO A C 1
ATOM 1280 O O . PRO A 1 194 ? 23.108 9.702 -38.817 1.00 57.38 194 PRO A O 1
ATOM 1283 N N . SER A 1 195 ? 23.464 11.535 -37.576 1.00 57.25 195 SER A N 1
ATOM 1284 C CA . SER A 1 195 ? 24.828 11.867 -38.001 1.00 57.25 195 SER A CA 1
ATOM 1285 C C . SER A 1 195 ? 25.365 12.953 -37.058 1.00 57.25 195 SER A C 1
ATOM 1287 O O . SER A 1 195 ? 24.560 13.694 -36.486 1.00 57.25 195 SER A O 1
ATOM 1289 N N . LEU A 1 196 ? 26.693 13.110 -36.935 1.00 55.56 196 LEU A N 1
ATOM 1290 C CA . LEU A 1 196 ? 27.338 14.220 -36.202 1.00 55.56 196 LEU A CA 1
ATOM 1291 C C . LEU A 1 196 ? 26.811 15.621 -36.600 1.00 55.56 196 LEU A C 1
ATOM 1293 O O . LEU A 1 196 ? 27.021 16.579 -35.860 1.00 55.56 196 LEU A O 1
ATOM 1297 N N . TYR A 1 197 ? 26.116 15.734 -37.739 1.00 53.94 197 TYR A N 1
ATOM 1298 C CA . TYR A 1 197 ? 25.589 16.981 -38.301 1.00 53.94 197 TYR A CA 1
ATOM 1299 C C . TYR A 1 197 ? 24.067 16.970 -38.570 1.00 53.94 197 TYR A C 1
ATOM 1301 O O . TYR A 1 197 ? 23.550 17.891 -39.199 1.00 53.94 197 TYR A O 1
ATOM 1309 N N . GLY A 1 198 ? 23.336 15.933 -38.138 1.00 55.09 198 GLY A N 1
ATOM 1310 C CA . GLY A 1 198 ? 21.900 15.774 -38.410 1.00 55.09 198 GLY A CA 1
ATOM 1311 C C . GLY A 1 198 ? 20.979 16.319 -37.311 1.00 55.09 198 GLY A C 1
ATOM 1312 O O . GLY A 1 198 ? 21.334 16.325 -36.133 1.00 55.09 198 GLY A O 1
ATOM 1313 N N . ASN A 1 199 ? 19.757 16.722 -37.683 1.00 59.66 199 ASN A N 1
ATOM 1314 C CA . ASN A 1 199 ? 18.711 17.085 -36.721 1.00 59.66 199 ASN A CA 1
ATOM 1315 C C . ASN A 1 199 ? 18.197 15.808 -36.032 1.00 59.66 199 ASN A C 1
ATOM 1317 O O . ASN A 1 199 ? 17.742 14.883 -36.707 1.00 59.66 199 ASN A O 1
ATOM 1321 N N . GLY A 1 200 ? 18.334 15.718 -34.709 1.00 64.88 200 GLY A N 1
ATOM 1322 C CA . GLY A 1 200 ? 18.006 14.496 -33.978 1.00 64.88 200 GLY A CA 1
ATOM 1323 C C . GLY A 1 200 ? 16.516 14.307 -33.679 1.00 64.88 200 GLY A C 1
ATOM 1324 O O . GLY A 1 200 ? 15.733 15.255 -33.709 1.00 64.88 200 GLY A O 1
ATOM 1325 N N . THR A 1 201 ? 16.120 13.071 -33.374 1.00 73.31 201 THR A N 1
ATOM 1326 C CA . THR A 1 201 ? 14.761 12.691 -32.960 1.00 73.31 201 THR A CA 1
ATOM 1327 C C . THR A 1 201 ? 14.744 12.209 -31.512 1.00 73.31 201 THR A C 1
ATOM 1329 O O . THR A 1 201 ? 15.647 11.507 -31.060 1.00 73.31 201 THR A O 1
ATOM 1332 N N . THR A 1 202 ? 13.704 12.571 -30.760 1.00 77.56 202 THR A N 1
ATOM 1333 C CA . THR A 1 202 ? 13.522 12.082 -29.386 1.00 77.56 202 THR A CA 1
ATOM 1334 C C . THR A 1 202 ? 12.768 10.754 -29.397 1.00 77.56 202 THR A C 1
ATOM 1336 O O . THR A 1 202 ? 11.633 10.684 -29.863 1.00 77.56 202 THR A O 1
ATOM 1339 N N . ILE A 1 203 ? 13.386 9.710 -28.848 1.00 83.50 203 ILE A N 1
ATOM 1340 C CA . ILE A 1 203 ? 12.818 8.375 -28.660 1.00 83.50 203 ILE A CA 1
ATOM 1341 C C . ILE A 1 203 ? 12.540 8.183 -27.164 1.00 83.50 203 ILE A C 1
ATOM 1343 O O . ILE A 1 203 ? 13.441 7.912 -26.364 1.00 83.50 203 ILE A O 1
ATOM 1347 N N . THR A 1 204 ? 11.275 8.350 -26.782 1.00 87.62 204 THR A N 1
ATOM 1348 C CA . THR A 1 204 ? 10.815 8.303 -25.385 1.00 87.62 204 THR A CA 1
ATOM 1349 C C . THR A 1 204 ? 10.177 6.952 -25.074 1.00 87.62 204 THR A C 1
ATOM 1351 O O . THR A 1 204 ? 9.405 6.425 -25.876 1.00 87.62 204 THR A O 1
ATOM 1354 N N . GLY A 1 205 ? 10.492 6.386 -23.909 1.00 90.75 205 GLY A N 1
ATOM 1355 C CA . GLY A 1 205 ? 9.774 5.231 -23.379 1.00 90.75 205 GLY A CA 1
ATOM 1356 C C . GLY A 1 205 ? 8.326 5.574 -23.036 1.00 90.75 205 GLY A C 1
ATOM 1357 O O . GLY A 1 205 ? 7.968 6.735 -22.844 1.00 90.75 205 GLY A O 1
ATOM 1358 N N . SER A 1 206 ? 7.471 4.564 -22.936 1.00 95.25 206 SER A N 1
ATOM 1359 C CA . SER A 1 206 ? 6.069 4.788 -22.579 1.00 95.25 206 SER A CA 1
ATOM 1360 C C . SER A 1 206 ? 5.883 4.955 -21.066 1.00 95.25 206 SER A C 1
ATOM 1362 O O . SER A 1 206 ? 6.658 4.432 -20.258 1.00 95.25 206 SER A O 1
ATOM 1364 N N . THR A 1 207 ? 4.836 5.685 -20.681 1.00 97.00 207 THR A N 1
ATOM 1365 C CA . THR A 1 207 ? 4.372 5.792 -19.289 1.00 97.00 207 THR A CA 1
ATOM 1366 C C . THR A 1 207 ? 3.610 4.531 -18.891 1.00 97.00 207 THR A C 1
ATOM 1368 O O . THR A 1 207 ? 2.842 3.987 -19.682 1.00 97.00 207 THR A O 1
ATOM 1371 N N . ALA A 1 208 ? 3.817 4.071 -17.661 1.00 97.88 208 ALA A N 1
ATOM 1372 C CA . ALA A 1 208 ? 3.199 2.860 -17.130 1.00 97.88 208 ALA A CA 1
ATOM 1373 C C . ALA A 1 208 ? 1.802 3.078 -16.540 1.00 97.88 208 ALA A C 1
ATOM 1375 O O . ALA A 1 208 ? 1.390 4.203 -16.252 1.00 97.88 208 ALA A O 1
ATOM 1376 N N . GLY A 1 209 ? 1.098 1.974 -16.289 1.00 98.50 209 GLY A N 1
ATOM 1377 C CA . GLY A 1 209 ? -0.205 1.987 -15.632 1.00 98.50 209 GLY A CA 1
ATOM 1378 C C . GLY A 1 209 ? -0.104 2.251 -14.127 1.00 98.50 209 GLY A C 1
ATOM 1379 O O . GLY A 1 209 ? 0.825 1.797 -13.453 1.00 98.50 209 GLY A O 1
ATOM 1380 N N . ALA A 1 210 ? -1.093 2.959 -13.580 1.00 98.50 210 ALA A N 1
ATOM 1381 C CA . ALA A 1 210 ? -1.304 3.026 -12.136 1.00 98.50 210 ALA A CA 1
ATOM 1382 C C . ALA A 1 210 ? -1.816 1.681 -11.591 1.00 98.50 210 ALA A C 1
ATOM 1384 O O . ALA A 1 210 ? -2.393 0.877 -12.325 1.00 98.50 210 ALA A O 1
ATOM 1385 N N . GLY A 1 211 ? -1.611 1.450 -10.295 1.00 98.38 211 GLY A N 1
ATOM 1386 C CA . GLY A 1 211 ? -2.224 0.324 -9.599 1.00 98.38 211 GLY A CA 1
ATOM 1387 C C . GLY A 1 211 ? -3.728 0.507 -9.391 1.00 98.38 211 GLY A C 1
ATOM 1388 O O . GLY A 1 211 ? -4.309 1.556 -9.665 1.00 98.38 211 GLY A O 1
ATOM 1389 N N . THR A 1 212 ? -4.354 -0.525 -8.842 1.00 98.12 212 THR A N 1
ATOM 1390 C CA . THR A 1 212 ? -5.726 -0.507 -8.323 1.00 98.12 212 THR A CA 1
ATOM 1391 C C . THR A 1 212 ? -5.717 -0.858 -6.835 1.00 98.12 212 THR A C 1
ATOM 1393 O O . THR A 1 212 ? -4.666 -1.118 -6.246 1.00 98.12 212 THR A O 1
ATOM 1396 N N . ALA A 1 213 ? -6.890 -0.939 -6.207 1.00 96.19 213 ALA A N 1
ATOM 1397 C CA . ALA A 1 213 ? -6.984 -1.429 -4.835 1.00 96.19 213 ALA A CA 1
ATOM 1398 C C . ALA A 1 213 ? -6.500 -2.883 -4.667 1.00 96.19 213 ALA A C 1
ATOM 1400 O O . ALA A 1 213 ? -6.113 -3.261 -3.568 1.00 96.19 213 ALA A O 1
ATOM 1401 N N . ALA A 1 214 ? -6.507 -3.714 -5.713 1.00 96.94 214 ALA A N 1
ATOM 1402 C CA . ALA A 1 214 ? -6.226 -5.149 -5.579 1.00 96.94 214 ALA A CA 1
ATOM 1403 C C . ALA A 1 214 ? -5.119 -5.676 -6.501 1.00 96.94 214 ALA A C 1
ATOM 1405 O O . ALA A 1 214 ? -4.659 -6.800 -6.315 1.00 96.94 214 ALA A O 1
ATOM 1406 N N . VAL A 1 215 ? -4.681 -4.887 -7.480 1.00 98.31 215 VAL A N 1
ATOM 1407 C CA . VAL A 1 215 ? -3.749 -5.317 -8.530 1.00 98.31 215 VAL A CA 1
ATOM 1408 C C . VAL A 1 215 ? -2.742 -4.204 -8.791 1.00 98.31 215 VAL A C 1
ATOM 1410 O O . VAL A 1 215 ? -3.118 -3.031 -8.804 1.00 98.31 215 VAL A O 1
ATOM 1413 N N . GLY A 1 216 ? -1.471 -4.556 -8.978 1.00 98.44 216 GLY A N 1
ATOM 1414 C CA . GLY A 1 216 ? -0.461 -3.606 -9.435 1.00 98.44 216 GLY A CA 1
ATOM 1415 C C . GLY A 1 216 ? -0.693 -3.190 -10.891 1.00 98.44 216 GLY A C 1
ATOM 1416 O O . GLY A 1 216 ? -1.283 -3.923 -11.680 1.00 98.44 216 GLY A O 1
ATOM 1417 N N . GLY A 1 217 ? -0.240 -1.997 -11.246 1.00 98.69 217 GLY A N 1
ATOM 1418 C CA . GLY A 1 217 ? -0.279 -1.475 -12.600 1.00 98.69 217 GLY A CA 1
ATOM 1419 C C . GLY A 1 217 ? 0.712 -2.202 -13.499 1.00 98.69 217 GLY A C 1
ATOM 1420 O O . GLY A 1 217 ? 1.760 -2.672 -13.043 1.00 98.69 217 GLY A O 1
ATOM 1421 N N . SER A 1 218 ? 0.391 -2.279 -14.786 1.00 98.50 218 SER A N 1
ATOM 1422 C CA . SER A 1 218 ? 1.296 -2.814 -15.799 1.00 98.50 218 SER A CA 1
ATOM 1423 C C . SER A 1 218 ? 2.511 -1.903 -15.981 1.00 98.50 218 SER A C 1
ATOM 1425 O O . SER A 1 218 ? 2.393 -0.678 -15.911 1.00 98.50 218 SER A O 1
ATOM 1427 N N . GLY A 1 219 ? 3.672 -2.501 -16.253 1.00 97.69 219 GLY A N 1
ATOM 1428 C CA . GLY A 1 219 ? 4.834 -1.766 -16.751 1.00 97.69 219 GLY A CA 1
ATOM 1429 C C . GLY A 1 219 ? 4.613 -1.233 -18.169 1.00 97.69 219 GLY A C 1
ATOM 1430 O O . GLY A 1 219 ? 3.577 -1.488 -18.788 1.00 97.69 219 GLY A O 1
ATOM 1431 N N . ALA A 1 220 ? 5.588 -0.488 -18.680 1.00 97.00 220 ALA A N 1
ATOM 1432 C CA . ALA A 1 220 ? 5.555 0.083 -20.019 1.00 97.00 220 ALA A CA 1
ATOM 1433 C C . ALA A 1 220 ? 6.769 -0.318 -20.858 1.00 97.00 220 ALA A C 1
ATOM 1435 O O . ALA A 1 220 ? 7.861 -0.587 -20.350 1.00 97.00 220 ALA A O 1
ATOM 1436 N N . THR A 1 221 ? 6.580 -0.316 -22.175 1.00 94.62 221 THR A N 1
ATOM 1437 C CA . THR A 1 221 ? 7.652 -0.560 -23.137 1.00 94.62 221 THR A CA 1
ATOM 1438 C C . THR A 1 221 ? 8.649 0.596 -23.154 1.00 94.62 221 THR A C 1
ATOM 1440 O O . THR A 1 221 ? 8.286 1.761 -22.962 1.00 94.62 221 THR A O 1
ATOM 1443 N N . GLY A 1 222 ? 9.917 0.279 -23.409 1.00 89.19 222 GLY A N 1
ATOM 1444 C CA . GLY A 1 222 ? 10.912 1.286 -23.761 1.00 89.19 222 GLY A CA 1
ATOM 1445 C C . GLY A 1 222 ? 10.646 1.905 -25.139 1.00 89.19 222 GLY A C 1
ATOM 1446 O O . GLY A 1 222 ? 9.749 1.475 -25.868 1.00 89.19 222 GLY A O 1
ATOM 1447 N N . GLY A 1 223 ? 11.381 2.965 -25.468 1.00 84.50 223 GLY A N 1
ATOM 1448 C CA . GLY A 1 223 ? 11.207 3.715 -26.708 1.00 84.50 223 GLY A CA 1
ATOM 1449 C C . GLY A 1 223 ? 11.596 2.913 -27.956 1.00 84.50 223 GLY A C 1
ATOM 1450 O O . GLY A 1 223 ? 12.487 2.059 -27.906 1.00 84.50 223 GLY A O 1
ATOM 1451 N N . SER A 1 224 ? 10.923 3.219 -29.072 1.00 68.69 224 SER A N 1
ATOM 1452 C CA . SER A 1 224 ? 11.057 2.577 -30.389 1.00 68.69 224 SER A CA 1
ATOM 1453 C C . SER A 1 224 ? 12.442 2.795 -31.011 1.00 68.69 224 SER A C 1
ATOM 1455 O O . SER A 1 224 ? 12.643 3.663 -31.850 1.00 68.69 224 SER A O 1
ATOM 1457 N N . GLY A 1 225 ? 13.403 2.001 -30.556 1.00 61.41 225 GLY A N 1
ATOM 1458 C CA . GLY A 1 225 ? 14.804 1.990 -30.964 1.00 61.41 225 GLY A CA 1
ATOM 1459 C C . GLY A 1 225 ? 15.474 0.818 -30.260 1.00 61.41 225 GLY A C 1
ATOM 1460 O O . GLY A 1 225 ? 16.301 1.034 -29.385 1.00 61.41 225 GLY A O 1
ATOM 1461 N N . SER A 1 226 ? 14.958 -0.380 -30.557 1.00 54.38 226 SER A N 1
ATOM 1462 C CA . SER A 1 226 ? 15.232 -1.786 -30.178 1.00 54.38 226 SER A CA 1
ATOM 1463 C C . SER A 1 226 ? 16.098 -2.185 -28.960 1.00 54.38 226 SER A C 1
ATOM 1465 O O . SER A 1 226 ? 16.415 -3.363 -28.828 1.00 54.38 226 SER A O 1
ATOM 1467 N N . HIS A 1 227 ? 16.442 -1.290 -28.031 1.00 76.94 227 HIS A N 1
ATOM 1468 C CA . HIS A 1 227 ? 17.517 -1.546 -27.051 1.00 76.94 227 HIS A CA 1
ATOM 1469 C C . HIS A 1 227 ? 17.224 -1.028 -25.652 1.00 76.94 227 HIS A C 1
ATOM 1471 O O . HIS A 1 227 ? 18.069 -1.142 -24.774 1.00 76.94 227 HIS A O 1
ATOM 1477 N N . SER A 1 228 ? 16.064 -0.418 -25.432 1.00 88.88 228 SER A N 1
ATOM 1478 C CA . SER A 1 228 ? 15.683 0.106 -24.128 1.00 88.88 228 SER A CA 1
ATOM 1479 C C . SER A 1 228 ? 14.984 -0.967 -23.298 1.00 88.88 228 SER A C 1
ATOM 1481 O O . SER A 1 228 ? 14.203 -1.781 -23.793 1.00 88.88 228 SER A O 1
ATOM 1483 N N . GLY A 1 229 ? 15.273 -0.969 -22.003 1.00 94.56 229 GLY A N 1
ATOM 1484 C CA . GLY A 1 229 ? 14.619 -1.845 -21.052 1.00 94.56 229 GLY A CA 1
ATOM 1485 C C . GLY A 1 229 ? 13.142 -1.492 -20.895 1.00 94.56 229 GLY A C 1
ATOM 1486 O O . GLY A 1 229 ? 12.761 -0.317 -20.873 1.00 94.56 229 GLY A O 1
ATOM 1487 N N . GLN A 1 230 ? 12.299 -2.510 -20.741 1.00 96.00 230 GLN A N 1
ATOM 1488 C CA . GLN A 1 230 ? 10.903 -2.328 -20.344 1.00 96.00 230 GLN A CA 1
ATOM 1489 C C . GLN A 1 230 ? 10.832 -2.025 -18.847 1.00 96.00 230 GLN A C 1
ATOM 1491 O O . GLN A 1 230 ? 11.553 -2.635 -18.056 1.00 96.00 230 GLN A O 1
ATOM 1496 N N . GLY A 1 231 ? 9.951 -1.118 -18.437 1.00 97.50 231 GLY A N 1
ATOM 1497 C CA . GLY A 1 231 ? 9.559 -1.075 -17.035 1.00 97.50 231 GLY A CA 1
ATOM 1498 C C . GLY A 1 231 ? 8.606 -2.227 -16.737 1.00 97.50 231 GLY A C 1
ATOM 1499 O O . GLY A 1 231 ? 7.910 -2.710 -17.630 1.00 97.50 231 GLY A O 1
ATOM 1500 N N . GLN A 1 232 ? 8.596 -2.700 -15.495 1.00 98.38 232 GLN A N 1
ATOM 1501 C CA . GLN A 1 232 ? 7.834 -3.893 -15.116 1.00 98.38 232 GLN A CA 1
ATOM 1502 C C . GLN A 1 232 ? 6.674 -3.576 -14.174 1.00 98.38 232 GLN A C 1
ATOM 1504 O O . GLN A 1 232 ? 6.519 -2.446 -13.711 1.00 98.38 232 GLN A O 1
ATOM 1509 N N . ALA A 1 233 ? 5.810 -4.563 -13.942 1.00 98.69 233 ALA A N 1
ATOM 1510 C CA . ALA A 1 233 ? 4.581 -4.389 -13.177 1.00 98.69 233 ALA A CA 1
ATOM 1511 C C . ALA A 1 233 ? 4.822 -4.069 -11.690 1.00 98.69 233 ALA A C 1
ATOM 1513 O O . ALA A 1 233 ? 5.787 -4.533 -11.070 1.00 98.69 233 ALA A O 1
ATOM 1514 N N . GLY A 1 234 ? 3.891 -3.309 -11.111 1.00 98.69 234 GLY A N 1
ATOM 1515 C CA . GLY A 1 234 ? 3.780 -3.145 -9.664 1.00 98.69 234 GLY A CA 1
ATOM 1516 C C . GLY A 1 234 ? 3.267 -4.414 -8.979 1.00 98.69 234 GLY A C 1
ATOM 1517 O O . GLY A 1 234 ? 2.644 -5.275 -9.599 1.00 98.69 234 GLY A O 1
ATOM 1518 N N . GLY A 1 235 ? 3.512 -4.525 -7.678 1.00 98.75 235 GLY A N 1
ATOM 1519 C CA . GLY A 1 235 ? 3.025 -5.615 -6.843 1.00 98.75 235 GLY A CA 1
ATOM 1520 C C . GLY A 1 235 ? 1.543 -5.467 -6.500 1.00 98.75 235 GLY A C 1
ATOM 1521 O O . GLY A 1 235 ? 1.024 -4.356 -6.340 1.00 98.75 235 GLY A O 1
ATOM 1522 N N . GLY A 1 236 ? 0.863 -6.604 -6.340 1.00 98.62 236 GLY A N 1
ATOM 1523 C CA . GLY A 1 236 ? -0.427 -6.666 -5.649 1.00 98.62 236 GLY A CA 1
ATOM 1524 C C . GLY A 1 236 ? -0.297 -6.335 -4.150 1.00 98.62 236 GLY A C 1
ATOM 1525 O O . GLY A 1 236 ? 0.811 -6.104 -3.661 1.00 98.62 236 GLY A O 1
ATOM 1526 N N . PRO A 1 237 ? -1.407 -6.311 -3.391 1.00 98.38 237 PRO A N 1
ATOM 1527 C CA . PRO A 1 237 ? -1.367 -5.992 -1.969 1.00 98.38 237 PRO A CA 1
ATOM 1528 C C . PRO A 1 237 ? -0.425 -6.938 -1.218 1.00 98.38 237 PRO A C 1
ATOM 1530 O O . PRO A 1 237 ? -0.521 -8.156 -1.366 1.00 98.38 237 PRO A O 1
ATOM 1533 N N . GLY A 1 238 ? 0.501 -6.374 -0.442 1.00 98.06 238 GLY A N 1
ATOM 1534 C CA . GLY A 1 238 ? 1.505 -7.125 0.308 1.00 98.06 238 GLY A CA 1
ATOM 1535 C C . GLY A 1 238 ? 2.614 -7.775 -0.525 1.00 98.06 238 GLY A C 1
ATOM 1536 O O . GLY A 1 238 ? 3.379 -8.561 0.029 1.00 98.06 238 GLY A O 1
ATOM 1537 N N . LEU A 1 239 ? 2.721 -7.466 -1.821 1.00 98.69 239 LEU A N 1
ATOM 1538 C CA . LEU A 1 239 ? 3.750 -7.999 -2.717 1.00 98.69 239 LEU A CA 1
ATOM 1539 C C . LEU A 1 239 ? 4.701 -6.897 -3.196 1.00 98.69 239 LEU A C 1
ATOM 1541 O O . LEU A 1 239 ? 4.325 -5.730 -3.327 1.00 98.69 239 LEU A O 1
ATOM 1545 N N . ALA A 1 240 ? 5.952 -7.274 -3.455 1.00 98.69 240 ALA A N 1
ATOM 1546 C CA . ALA A 1 240 ? 6.935 -6.378 -4.052 1.00 98.69 240 ALA A CA 1
ATOM 1547 C C . ALA A 1 240 ? 6.609 -6.118 -5.532 1.00 98.69 240 ALA A C 1
ATOM 1549 O O . ALA A 1 240 ? 5.945 -6.926 -6.185 1.00 98.69 240 ALA A O 1
ATOM 1550 N N . GLY A 1 241 ? 7.087 -4.992 -6.058 1.00 98.75 241 GLY A N 1
ATOM 1551 C CA . GLY A 1 241 ? 7.089 -4.743 -7.496 1.00 98.75 241 GLY A CA 1
ATOM 1552 C C . GLY A 1 241 ? 8.145 -5.583 -8.210 1.00 98.75 241 GLY A C 1
ATOM 1553 O O . GLY A 1 241 ? 9.108 -6.051 -7.601 1.00 98.75 241 GLY A O 1
ATOM 1554 N N . THR A 1 242 ? 7.986 -5.751 -9.519 1.00 98.75 242 THR A N 1
ATOM 1555 C CA . THR A 1 242 ? 8.966 -6.474 -10.340 1.00 98.75 242 THR A CA 1
ATOM 1556 C C . THR A 1 242 ? 10.098 -5.522 -10.763 1.00 98.75 242 THR A C 1
ATOM 1558 O O . THR A 1 242 ? 9.808 -4.372 -11.112 1.00 98.75 242 THR A O 1
ATOM 1561 N N . PRO A 1 243 ? 11.381 -5.936 -10.735 1.00 98.69 243 PRO A N 1
ATOM 1562 C CA . PRO A 1 243 ? 12.487 -5.139 -11.274 1.00 98.69 243 PRO A CA 1
ATOM 1563 C C . PRO A 1 243 ? 12.325 -4.857 -12.770 1.00 98.69 243 PRO A C 1
ATOM 1565 O O . PRO A 1 243 ? 11.875 -5.728 -13.502 1.00 98.69 243 PRO A O 1
ATOM 1568 N N . GLY A 1 244 ? 12.716 -3.669 -13.226 1.00 98.06 244 GLY A N 1
ATOM 1569 C CA . GLY A 1 244 ? 12.720 -3.297 -14.640 1.00 98.06 244 GLY A CA 1
ATOM 1570 C C . GLY A 1 244 ? 13.704 -4.128 -15.469 1.00 98.06 244 GLY A C 1
ATOM 1571 O O . GLY A 1 244 ? 14.686 -4.664 -14.955 1.00 98.06 244 GLY A O 1
ATOM 1572 N N . GLY A 1 245 ? 13.466 -4.206 -16.777 1.00 96.69 245 GLY A N 1
ATOM 1573 C CA . GLY A 1 245 ? 14.408 -4.793 -17.724 1.00 96.69 245 GLY A CA 1
ATOM 1574 C C . GLY A 1 245 ? 15.629 -3.897 -17.928 1.00 96.69 245 GLY A C 1
ATOM 1575 O O . GLY A 1 245 ? 15.512 -2.670 -17.987 1.00 96.69 245 GLY A O 1
ATOM 1576 N N . ALA A 1 246 ? 16.805 -4.506 -18.062 1.00 94.94 246 ALA A N 1
ATOM 1577 C CA . ALA A 1 246 ? 17.976 -3.808 -18.575 1.00 94.94 246 ALA A CA 1
ATOM 1578 C C . ALA A 1 246 ? 17.813 -3.529 -20.075 1.00 94.94 246 ALA A C 1
ATOM 1580 O O . ALA A 1 246 ? 17.108 -4.251 -20.783 1.00 94.94 246 ALA A O 1
ATOM 1581 N N . ALA A 1 247 ? 18.489 -2.490 -20.549 1.00 92.12 247 ALA A N 1
ATOM 1582 C CA . ALA A 1 247 ? 18.757 -2.342 -21.969 1.00 92.12 247 ALA A CA 1
ATOM 1583 C C . ALA A 1 247 ? 19.623 -3.504 -22.474 1.00 92.12 247 ALA A C 1
ATOM 1585 O O . ALA A 1 247 ? 20.477 -4.013 -21.742 1.00 92.12 247 ALA A O 1
ATOM 1586 N N . TYR A 1 248 ? 19.415 -3.917 -23.721 1.00 86.38 248 TYR A N 1
ATOM 1587 C CA . TYR A 1 248 ? 20.203 -4.976 -24.340 1.00 86.38 248 TYR A CA 1
ATOM 1588 C C . TYR A 1 248 ? 20.569 -4.620 -25.776 1.00 86.38 248 TYR A C 1
ATOM 1590 O O . TYR A 1 248 ? 19.708 -4.248 -26.572 1.00 86.38 248 TYR A O 1
ATOM 1598 N N . TRP A 1 249 ? 21.851 -4.792 -26.101 1.00 78.44 249 TRP A N 1
ATOM 1599 C CA . TRP A 1 249 ? 22.357 -4.756 -27.466 1.00 78.44 249 TRP A CA 1
ATOM 1600 C C . TRP A 1 249 ? 23.571 -5.668 -27.633 1.00 78.44 249 TRP A C 1
ATOM 1602 O O . TRP A 1 249 ? 24.445 -5.727 -26.767 1.00 78.44 249 TRP A O 1
ATOM 1612 N N . SER A 1 250 ? 23.639 -6.319 -28.792 1.00 65.69 250 SER A N 1
ATOM 1613 C CA . SER A 1 250 ? 24.782 -7.094 -29.265 1.00 65.69 250 SER A CA 1
ATOM 1614 C C . SER A 1 250 ? 25.013 -6.760 -30.743 1.00 65.69 250 SER A C 1
ATOM 1616 O O . SER A 1 250 ? 24.171 -7.112 -31.566 1.00 65.69 250 SER A O 1
ATOM 1618 N N . GLY A 1 251 ? 26.119 -6.090 -31.093 1.00 66.06 251 GLY A N 1
ATOM 1619 C CA . GLY A 1 251 ? 26.516 -5.925 -32.506 1.00 66.06 251 GLY A CA 1
ATOM 1620 C C . GLY A 1 251 ? 26.999 -4.546 -32.975 1.00 66.06 251 GLY A C 1
ATOM 1621 O O . GLY A 1 251 ? 27.094 -4.342 -34.178 1.00 66.06 251 GLY A O 1
ATOM 1622 N N . GLY A 1 252 ? 27.296 -3.597 -32.080 1.00 68.50 252 GLY A N 1
ATOM 1623 C CA . GLY A 1 252 ? 27.824 -2.272 -32.447 1.00 68.50 252 GLY A CA 1
ATOM 1624 C C . GLY A 1 252 ? 29.307 -2.118 -32.115 1.00 68.50 252 GLY A C 1
ATOM 1625 O O . GLY A 1 252 ? 29.827 -2.847 -31.271 1.00 68.50 252 GLY A O 1
ATOM 1626 N N . SER A 1 253 ? 29.961 -1.128 -32.729 1.00 76.06 253 SER A N 1
ATOM 1627 C CA . SER A 1 253 ? 31.345 -0.733 -32.418 1.00 76.06 253 SER A CA 1
ATOM 1628 C C . SER A 1 253 ? 31.494 -0.259 -30.963 1.00 76.06 253 SER A C 1
ATOM 1630 O O . SER A 1 253 ? 32.569 -0.367 -30.378 1.00 76.06 253 SER A O 1
ATOM 1632 N N . GLY A 1 254 ? 30.404 0.237 -30.362 1.00 77.81 254 GLY A N 1
ATOM 1633 C CA . GLY A 1 254 ? 30.286 0.503 -28.931 1.00 77.81 254 GLY A CA 1
ATOM 1634 C C . GLY A 1 254 ? 28.827 0.525 -28.467 1.00 77.81 254 GLY A C 1
ATOM 1635 O O . GLY A 1 254 ? 27.921 0.846 -29.237 1.00 77.81 254 GLY A O 1
ATOM 1636 N N . SER A 1 255 ? 28.586 0.183 -27.201 1.00 81.88 255 SER A N 1
ATOM 1637 C CA . SER A 1 255 ? 27.250 0.236 -26.595 1.00 81.88 255 SER A CA 1
ATOM 1638 C C . SER A 1 255 ? 27.307 0.574 -25.110 1.00 81.88 255 SER A C 1
ATOM 1640 O O . SER A 1 255 ? 28.221 0.139 -24.409 1.00 81.88 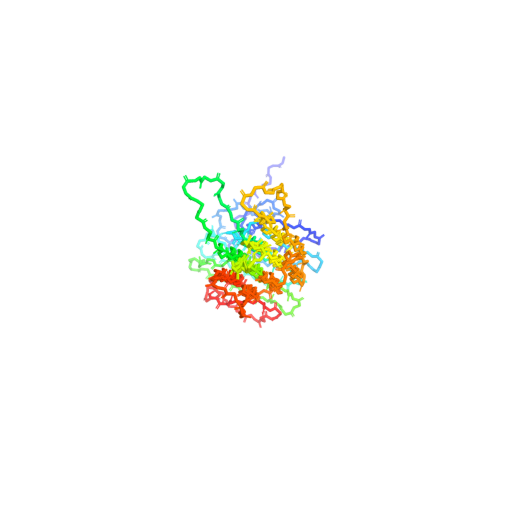255 SER A O 1
ATOM 1642 N N . SER A 1 256 ? 26.290 1.282 -24.620 1.00 85.25 256 SER A N 1
ATOM 1643 C CA . SER A 1 256 ? 26.030 1.462 -23.188 1.00 85.25 256 SER A CA 1
ATOM 1644 C C . SER A 1 256 ? 24.615 0.994 -22.889 1.00 85.25 256 SER A C 1
ATOM 1646 O O . SER A 1 256 ? 23.663 1.398 -23.559 1.00 85.25 256 SER A O 1
ATOM 1648 N N . ASN A 1 257 ? 24.493 0.153 -21.867 1.00 89.94 257 ASN A N 1
ATOM 1649 C CA . ASN A 1 257 ? 23.234 -0.436 -21.451 1.00 89.94 257 ASN A CA 1
ATOM 1650 C C . ASN A 1 257 ? 22.943 -0.012 -20.013 1.00 89.94 257 ASN A C 1
ATOM 1652 O O . ASN A 1 257 ? 23.669 -0.371 -19.086 1.00 89.94 257 ASN A O 1
ATOM 1656 N N . GLY A 1 258 ? 21.874 0.755 -19.828 1.00 92.00 258 GLY A N 1
ATOM 1657 C CA . GLY A 1 258 ? 21.342 1.061 -18.513 1.00 92.00 258 GLY A CA 1
ATOM 1658 C C . GLY A 1 258 ? 20.725 -0.192 -17.895 1.00 92.00 258 GLY A C 1
ATOM 1659 O O . GLY A 1 258 ? 19.969 -0.918 -18.548 1.00 92.00 258 GLY A O 1
ATOM 1660 N N . ALA A 1 259 ? 21.013 -0.437 -16.620 1.00 95.81 259 ALA A N 1
ATOM 1661 C CA . ALA A 1 259 ? 20.308 -1.455 -15.851 1.00 95.81 259 ALA A CA 1
ATOM 1662 C C . ALA A 1 259 ? 18.834 -1.062 -15.640 1.00 95.81 259 ALA A C 1
ATOM 1664 O O . ALA A 1 259 ? 18.482 0.120 -15.634 1.00 95.81 259 ALA A O 1
ATOM 1665 N N . GLY A 1 260 ? 17.967 -2.048 -15.430 1.00 96.94 260 GLY A N 1
ATOM 1666 C CA . GLY A 1 260 ? 16.624 -1.786 -14.925 1.00 96.94 260 GLY A CA 1
ATOM 1667 C C . GLY A 1 260 ? 16.658 -1.380 -13.451 1.00 96.94 260 GLY A C 1
ATOM 1668 O O . GLY A 1 260 ? 17.538 -1.795 -12.695 1.00 96.94 260 GLY A O 1
ATOM 1669 N N . GLY A 1 261 ? 15.695 -0.566 -13.034 1.00 98.38 261 GLY A N 1
ATOM 1670 C CA . GLY A 1 261 ? 15.497 -0.220 -11.633 1.00 98.38 261 GLY A CA 1
ATOM 1671 C C . GLY A 1 261 ? 14.966 -1.409 -10.834 1.00 98.38 261 GLY A C 1
ATOM 1672 O O . GLY A 1 261 ? 14.222 -2.241 -11.352 1.00 98.38 261 GLY A O 1
ATOM 1673 N N . ALA A 1 262 ? 15.305 -1.489 -9.549 1.00 98.62 262 ALA A N 1
ATOM 1674 C CA . ALA A 1 262 ? 14.727 -2.495 -8.661 1.00 98.62 262 ALA A CA 1
ATOM 1675 C C . ALA A 1 262 ? 13.211 -2.287 -8.476 1.00 98.62 262 ALA A C 1
ATOM 1677 O O . ALA A 1 262 ? 12.706 -1.166 -8.555 1.00 98.62 262 ALA A O 1
ATOM 1678 N N . GLY A 1 263 ? 12.482 -3.363 -8.186 1.00 98.56 263 GLY A N 1
ATOM 1679 C CA . GLY A 1 263 ? 11.101 -3.262 -7.727 1.00 98.56 263 GLY A CA 1
ATOM 1680 C C . GLY A 1 263 ? 11.027 -2.715 -6.299 1.00 98.56 263 GLY A C 1
ATOM 1681 O O . GLY A 1 263 ? 11.909 -2.962 -5.476 1.00 98.56 263 GLY A O 1
ATOM 1682 N N . GLY A 1 264 ? 9.968 -1.973 -5.997 1.00 98.75 264 GLY A N 1
ATOM 1683 C CA . GLY A 1 264 ? 9.688 -1.473 -4.659 1.00 98.75 264 GLY A CA 1
ATOM 1684 C C . GLY A 1 264 ? 9.303 -2.599 -3.703 1.00 98.75 264 GLY A C 1
ATOM 1685 O O . GLY A 1 264 ? 8.635 -3.561 -4.089 1.00 98.75 264 GLY A O 1
ATOM 1686 N N . ALA A 1 265 ? 9.694 -2.473 -2.436 1.00 98.56 265 ALA A N 1
ATOM 1687 C CA . ALA A 1 265 ? 9.344 -3.442 -1.403 1.00 98.56 265 ALA A CA 1
ATOM 1688 C C . ALA A 1 265 ? 7.829 -3.474 -1.122 1.00 98.56 265 ALA A C 1
ATOM 1690 O O . ALA A 1 265 ? 7.128 -2.470 -1.272 1.00 98.56 265 ALA A O 1
ATOM 1691 N N . ALA A 1 266 ? 7.339 -4.628 -0.669 1.00 98.38 266 ALA A N 1
ATOM 1692 C CA . ALA A 1 266 ? 5.974 -4.784 -0.181 1.00 98.38 266 ALA A CA 1
ATOM 1693 C C . ALA A 1 266 ? 5.728 -3.977 1.104 1.00 98.38 266 ALA A C 1
ATOM 1695 O O . ALA A 1 266 ? 6.586 -3.909 1.987 1.00 98.38 266 ALA A O 1
ATOM 1696 N N . GLY A 1 267 ? 4.518 -3.443 1.248 1.00 98.38 267 GLY A N 1
ATOM 1697 C CA . GLY A 1 267 ? 4.027 -2.898 2.506 1.00 98.38 267 GLY A CA 1
ATOM 1698 C C . GLY A 1 267 ? 3.716 -3.997 3.523 1.00 98.38 267 GLY A C 1
ATOM 1699 O O . GLY A 1 267 ? 3.321 -5.111 3.172 1.00 98.38 267 GLY A O 1
ATOM 1700 N N . LYS A 1 268 ? 3.863 -3.676 4.811 1.00 98.38 268 LYS A N 1
ATOM 1701 C CA . LYS A 1 268 ? 3.522 -4.591 5.910 1.00 98.38 268 LYS A CA 1
ATOM 1702 C C . LYS A 1 268 ? 2.007 -4.667 6.106 1.00 98.38 268 LYS A C 1
ATOM 1704 O O . LYS A 1 268 ? 1.340 -3.631 6.105 1.00 98.38 268 LYS A O 1
ATOM 1709 N N . ALA A 1 269 ? 1.481 -5.864 6.354 1.00 98.19 269 ALA A N 1
ATOM 1710 C CA . ALA A 1 269 ? 0.101 -6.024 6.811 1.00 98.19 269 ALA A CA 1
ATOM 1711 C C . ALA A 1 269 ? -0.042 -5.456 8.229 1.00 98.19 269 ALA A C 1
ATOM 1713 O O . ALA A 1 269 ? -0.909 -4.630 8.502 1.00 98.19 269 ALA A O 1
ATOM 1714 N N . THR A 1 270 ? 0.858 -5.858 9.126 1.00 97.62 270 THR A N 1
ATOM 1715 C CA . THR A 1 270 ? 0.818 -5.462 10.534 1.00 97.62 270 THR A CA 1
ATOM 1716 C C . THR A 1 270 ? 2.213 -5.159 11.057 1.00 97.62 270 THR A C 1
ATOM 1718 O O . THR A 1 270 ? 3.173 -5.852 10.714 1.00 97.62 270 THR A O 1
ATOM 1721 N N . GLN A 1 271 ? 2.309 -4.165 11.934 1.00 97.19 271 GLN A N 1
ATOM 1722 C CA . GLN A 1 271 ? 3.489 -3.901 12.748 1.00 97.19 271 GLN A CA 1
ATOM 1723 C C . GLN A 1 271 ? 3.103 -3.843 14.230 1.00 97.19 271 GLN A C 1
ATOM 1725 O O . GLN A 1 271 ? 2.169 -3.131 14.596 1.00 97.19 271 GLN A O 1
ATOM 1730 N N . GLY A 1 272 ? 3.842 -4.572 15.066 1.00 94.94 272 GLY A N 1
ATOM 1731 C CA . GLY A 1 272 ? 3.540 -4.771 16.479 1.00 94.94 272 GLY A CA 1
ATOM 1732 C C . GLY A 1 272 ? 2.538 -5.899 16.723 1.00 94.94 272 GLY A C 1
ATOM 1733 O O . GLY A 1 272 ? 1.818 -5.873 17.716 1.00 94.94 272 GLY A O 1
ATOM 1734 N N . ALA A 1 273 ? 2.466 -6.897 15.838 1.00 89.25 273 ALA A N 1
ATOM 1735 C CA . ALA A 1 273 ? 1.514 -8.002 15.955 1.00 89.25 273 ALA A CA 1
ATOM 1736 C C . ALA A 1 273 ? 1.669 -8.795 17.262 1.00 89.25 273 ALA A C 1
ATOM 1738 O O . ALA A 1 273 ? 0.669 -9.288 17.778 1.00 89.25 273 ALA A O 1
ATOM 1739 N N . ALA A 1 274 ? 2.887 -8.865 17.813 1.00 92.12 274 ALA A N 1
ATOM 1740 C CA . ALA A 1 274 ? 3.178 -9.485 19.107 1.00 92.12 274 ALA A CA 1
ATOM 1741 C C . ALA A 1 274 ? 2.553 -8.743 20.308 1.00 92.12 274 ALA A C 1
ATOM 1743 O O . ALA A 1 274 ? 2.427 -9.319 21.383 1.00 92.12 274 ALA A O 1
ATOM 1744 N N . ASN A 1 275 ? 2.128 -7.486 20.129 1.00 94.19 275 ASN A N 1
ATOM 1745 C CA . ASN A 1 275 ? 1.437 -6.705 21.160 1.00 94.19 275 ASN A CA 1
ATOM 1746 C C . ASN A 1 275 ? -0.066 -7.031 21.250 1.00 94.19 275 ASN A C 1
ATOM 1748 O O . ASN A 1 275 ? -0.764 -6.456 22.087 1.00 94.19 275 ASN A O 1
ATOM 1752 N N . ALA A 1 276 ? -0.580 -7.913 20.386 1.00 95.75 276 ALA A N 1
ATOM 1753 C CA . ALA A 1 276 ? -1.980 -8.312 20.354 1.00 95.75 276 ALA A CA 1
ATOM 1754 C C . ALA A 1 276 ? -2.144 -9.834 20.430 1.00 95.75 276 ALA A C 1
ATOM 1756 O O . ALA A 1 276 ? -1.347 -10.605 19.898 1.00 95.75 276 ALA A O 1
ATOM 1757 N N . THR A 1 277 ? -3.243 -10.261 21.046 1.00 97.19 277 THR A N 1
ATOM 1758 C CA . THR A 1 277 ? -3.748 -11.631 20.934 1.00 97.19 277 THR A CA 1
ATOM 1759 C C . THR A 1 277 ? -4.647 -11.719 19.706 1.00 97.19 277 THR A C 1
ATOM 1761 O O . THR A 1 277 ? -5.603 -10.960 19.583 1.00 97.19 277 THR A O 1
ATOM 1764 N N . TRP A 1 278 ? -4.359 -12.638 18.791 1.00 97.25 278 TRP A N 1
ATOM 1765 C CA . TRP A 1 278 ? -5.161 -12.842 17.584 1.00 97.25 278 TRP A CA 1
ATOM 1766 C C . TRP A 1 278 ? -6.080 -14.043 17.782 1.00 97.25 278 TRP A C 1
ATOM 1768 O O . TRP A 1 278 ? -5.593 -15.164 17.905 1.00 97.25 278 TRP A O 1
ATOM 1778 N N . THR A 1 279 ? -7.393 -13.823 17.808 1.00 97.75 279 THR A N 1
ATOM 1779 C CA . THR A 1 279 ? -8.380 -14.916 17.870 1.00 97.75 279 THR A CA 1
ATOM 1780 C C . THR A 1 279 ? -8.654 -15.498 16.489 1.00 97.75 279 THR A C 1
ATOM 1782 O O . THR A 1 279 ? -8.887 -16.696 16.360 1.00 97.75 279 THR A O 1
ATOM 1785 N N . ALA A 1 280 ? -8.543 -14.671 15.448 1.00 96.25 280 ALA A N 1
ATOM 1786 C CA . ALA A 1 280 ? -8.510 -15.099 14.059 1.00 96.25 280 ALA A CA 1
ATOM 1787 C C . ALA A 1 280 ? -7.679 -14.123 13.226 1.00 96.25 280 ALA A C 1
ATOM 1789 O O . ALA A 1 280 ? -7.740 -12.906 13.408 1.00 96.25 280 ALA A O 1
ATOM 1790 N N . THR A 1 281 ? -6.892 -14.653 12.294 1.00 93.94 281 THR A N 1
ATOM 1791 C CA . THR A 1 281 ? -5.960 -13.853 11.490 1.00 93.94 281 THR A CA 1
ATOM 1792 C C . THR A 1 281 ? -6.545 -13.407 10.154 1.00 93.94 281 THR A C 1
ATOM 1794 O O . THR A 1 281 ? -6.166 -12.334 9.695 1.00 93.94 281 THR A O 1
ATOM 1797 N N . GLY A 1 282 ? -7.479 -14.157 9.559 1.00 94.31 282 GLY A N 1
ATOM 1798 C CA . GLY A 1 282 ? -8.158 -13.801 8.303 1.00 94.31 282 GLY A CA 1
ATOM 1799 C C . GLY A 1 282 ? -7.227 -13.587 7.101 1.00 94.31 282 GLY A C 1
ATOM 1800 O O . GLY A 1 282 ? -6.112 -14.111 7.062 1.00 94.31 282 GLY A O 1
ATOM 1801 N N . ASP A 1 283 ? -7.675 -12.789 6.123 1.00 97.50 283 ASP A N 1
ATOM 1802 C CA . ASP A 1 283 ? -6.866 -12.407 4.955 1.00 97.50 283 ASP A CA 1
ATOM 1803 C C . ASP A 1 283 ? -5.862 -11.305 5.341 1.00 97.50 283 ASP A C 1
ATOM 1805 O O . ASP A 1 283 ? -6.222 -10.133 5.509 1.00 97.50 283 ASP A O 1
ATOM 1809 N N . ARG A 1 284 ? -4.586 -11.688 5.484 1.00 97.06 284 ARG A N 1
ATOM 1810 C CA . ARG A 1 284 ? -3.463 -10.766 5.711 1.00 97.06 284 ARG A CA 1
ATOM 1811 C C . ARG A 1 284 ? -2.459 -10.866 4.578 1.00 97.06 284 ARG A C 1
ATOM 1813 O O . ARG A 1 284 ? -1.927 -11.942 4.316 1.00 97.06 284 ARG A O 1
ATOM 1820 N N . ARG A 1 285 ? -2.152 -9.732 3.946 1.00 97.88 285 ARG A N 1
ATOM 1821 C CA . ARG A 1 285 ? -1.215 -9.671 2.815 1.00 97.88 285 ARG A CA 1
ATOM 1822 C C . ARG A 1 285 ? -0.075 -8.719 3.111 1.00 97.88 285 ARG A C 1
ATOM 1824 O O . ARG A 1 285 ? -0.309 -7.537 3.349 1.00 97.88 285 ARG A O 1
ATOM 1831 N N . GLY A 1 286 ? 1.148 -9.231 3.057 1.00 97.06 286 GLY A N 1
ATOM 1832 C CA . GLY A 1 286 ? 2.364 -8.517 3.439 1.00 97.06 286 GLY A CA 1
ATOM 1833 C C . GLY A 1 286 ? 2.901 -8.988 4.786 1.00 97.06 286 GLY A C 1
ATOM 1834 O O . GLY A 1 286 ? 2.264 -9.768 5.495 1.00 97.06 286 GLY A O 1
ATOM 1835 N N . THR A 1 287 ? 4.097 -8.522 5.138 1.00 96.06 287 THR A N 1
ATOM 1836 C CA . THR A 1 287 ? 4.799 -8.988 6.340 1.00 96.06 287 THR A CA 1
ATOM 1837 C C . THR A 1 287 ? 4.018 -8.678 7.618 1.00 96.06 287 THR A C 1
ATOM 1839 O O . THR A 1 287 ? 3.403 -7.614 7.746 1.00 96.06 287 THR A O 1
ATOM 1842 N N . VAL A 1 288 ? 4.092 -9.610 8.567 1.00 93.69 288 VAL A N 1
ATOM 1843 C CA . VAL A 1 288 ? 3.605 -9.493 9.944 1.00 93.69 288 VAL A CA 1
ATOM 1844 C C . VAL A 1 288 ? 4.834 -9.378 10.841 1.00 93.69 288 VAL A C 1
ATOM 1846 O O . VAL A 1 288 ? 5.644 -10.301 10.877 1.00 93.69 288 VAL A O 1
ATOM 1849 N N . ALA A 1 289 ? 4.993 -8.238 11.509 1.00 82.12 289 ALA A N 1
ATOM 1850 C CA . ALA A 1 289 ? 6.073 -7.971 12.460 1.00 82.12 289 ALA A CA 1
ATOM 1851 C C . ALA A 1 289 ? 5.512 -7.425 13.773 1.00 82.12 289 ALA A C 1
ATOM 1853 O O . ALA A 1 289 ? 4.385 -6.877 13.745 1.00 82.12 289 ALA A O 1
#

Sequence (289 aa):
MLIKPVTAHNRVIKATIPAATYSNLDLKTWLAANTLWDGVSPANFDVAVASGAVIGSASTGSYAMTVQGFPSGTKITLTNNGRIQGRGGNGGAGGSGYNGSSPITYAAKPGNPGGAGGPALYIAAVGGGSITIDNAAGQIWGGGGGGGGGGAGWVYTTSEAGDYFTTGGGGGGGGGAGLSVGTGGGGGAAFTVPSLYGNGTTITGSTAGAGTAAVGGSGATGGSGSHSGQGQAGGGPGLAGTPGGAAYWSGGSGSSNGAGGAGGAAGKATQGAANATWTATGDRRGTVA

Foldseek 3Di:
DDDDQDLCPPDEWEEEPDQDEAEQAEPLVVCCVGTSHVSEHAHEYEYEHDANYEQEYPDQAGASYEDDDGAAAHEYEYEYLEEFKWEWWAWWEWWAFFDPDPVTDTAWAAIAEIAAWHAGYEYDARHNYAYEYEQANYAQFTWWTWWWWWIKKWFWAQDPVAIFIFIKWTWWTWIIATCNKHFTHFTYWYWTARHPPGDIDIFTWHTWHIYYNFFITAWTGIGDRQFIWTTGTIYGTQYWHQWIQKTDDDDHPDMHIHHIHHTHHTYASYDPPVSHHYPHDHHGHHHHD